Protein AF-A0A534Z1P2-F1 (afdb_monomer_lite)

pLDDT: mean 81.05, std 13.5, range [31.33, 97.12]

Structure (mmCIF, N/CA/C/O backbone):
data_AF-A0A534Z1P2-F1
#
_entry.id   AF-A0A534Z1P2-F1
#
loop_
_atom_site.group_PDB
_atom_site.id
_atom_site.type_symbol
_atom_site.label_atom_id
_atom_site.label_alt_id
_atom_site.label_comp_id
_atom_site.label_asym_id
_atom_site.label_entity_id
_atom_site.label_seq_id
_atom_site.pdbx_PDB_ins_code
_atom_site.Cartn_x
_atom_site.Cartn_y
_atom_site.Cartn_z
_atom_site.occupancy
_atom_site.B_iso_or_equiv
_atom_site.auth_seq_id
_atom_site.auth_comp_id
_atom_site.auth_asym_id
_atom_site.auth_atom_id
_atom_site.pdbx_PDB_model_num
ATOM 1 N N . MET A 1 1 ? 26.633 -5.149 -5.785 1.00 73.12 1 MET A N 1
ATOM 2 C CA . MET A 1 1 ? 25.984 -5.353 -7.106 1.00 73.12 1 MET A CA 1
ATOM 3 C C . MET A 1 1 ? 26.941 -6.135 -7.997 1.00 73.12 1 MET A C 1
ATOM 5 O O . MET A 1 1 ? 28.123 -5.833 -7.879 1.00 73.12 1 MET A O 1
ATOM 9 N N . PRO A 1 2 ? 26.506 -7.119 -8.816 1.00 75.00 2 PRO A N 1
ATOM 10 C CA . PRO A 1 2 ? 27.377 -7.720 -9.825 1.00 75.00 2 PRO A CA 1
ATOM 11 C C . PRO A 1 2 ? 27.857 -6.649 -10.805 1.00 75.00 2 PRO A C 1
ATOM 13 O O . PRO A 1 2 ? 27.114 -5.707 -11.094 1.00 75.00 2 PRO A O 1
ATOM 16 N N . ASP A 1 3 ? 29.087 -6.783 -11.285 1.00 82.94 3 ASP A N 1
ATOM 17 C CA . ASP A 1 3 ? 29.611 -5.921 -12.339 1.00 82.94 3 ASP A CA 1
ATOM 18 C C . ASP A 1 3 ? 28.928 -6.197 -13.692 1.00 82.94 3 ASP A C 1
ATOM 20 O O . ASP A 1 3 ? 28.209 -7.183 -13.885 1.00 82.94 3 ASP A O 1
ATOM 24 N N . SER A 1 4 ? 29.138 -5.291 -14.648 1.00 84.25 4 SER A N 1
ATOM 25 C CA . SER A 1 4 ? 28.520 -5.372 -15.972 1.00 84.25 4 SER A CA 1
ATOM 26 C C . SER A 1 4 ? 28.933 -6.623 -16.754 1.00 84.25 4 SER A C 1
ATOM 28 O O . SER A 1 4 ? 28.161 -7.105 -17.577 1.00 84.25 4 SER A O 1
ATOM 30 N N . GLU A 1 5 ? 30.136 -7.152 -16.528 1.00 84.88 5 GLU A N 1
ATOM 31 C CA . GLU A 1 5 ? 30.615 -8.365 -17.199 1.00 84.88 5 GLU A CA 1
ATOM 32 C C . GLU A 1 5 ? 29.871 -9.604 -16.687 1.00 84.88 5 GLU A C 1
ATOM 34 O O . GLU A 1 5 ? 29.387 -10.427 -17.469 1.00 84.88 5 GLU A O 1
ATOM 39 N N . THR A 1 6 ? 29.660 -9.672 -15.375 1.00 85.38 6 THR A N 1
ATOM 40 C CA . THR A 1 6 ? 28.852 -10.698 -14.720 1.00 85.38 6 THR A CA 1
ATOM 41 C C . THR A 1 6 ? 27.400 -10.642 -15.192 1.00 85.38 6 THR A C 1
ATOM 43 O O . THR A 1 6 ? 26.813 -11.676 -15.481 1.00 85.38 6 THR A O 1
ATOM 46 N N . LEU A 1 7 ? 26.803 -9.453 -15.332 1.00 84.19 7 LEU A N 1
ATOM 47 C CA . LEU A 1 7 ? 25.421 -9.339 -15.823 1.00 84.19 7 LEU A CA 1
ATOM 48 C C . LEU A 1 7 ? 25.277 -9.802 -17.282 1.00 84.19 7 LEU A C 1
ATOM 50 O O . LEU A 1 7 ? 24.318 -10.504 -17.608 1.00 84.19 7 LEU A O 1
ATOM 54 N N . ARG A 1 8 ? 26.255 -9.483 -18.141 1.00 86.00 8 ARG A N 1
ATOM 55 C CA . ARG A 1 8 ? 26.261 -9.906 -19.553 1.00 86.00 8 ARG A CA 1
ATOM 56 C C . ARG A 1 8 ? 26.482 -11.407 -19.730 1.00 86.00 8 ARG A C 1
ATOM 58 O O . ARG A 1 8 ? 26.016 -11.968 -20.718 1.00 86.00 8 ARG A O 1
ATOM 65 N N . SER A 1 9 ? 27.159 -12.065 -18.789 1.00 88.44 9 SER A N 1
ATOM 66 C CA . SER A 1 9 ? 27.409 -13.513 -18.839 1.00 88.44 9 SER A CA 1
ATOM 67 C C . SER A 1 9 ? 26.235 -14.371 -18.344 1.00 88.44 9 SER A C 1
ATOM 69 O O . SER A 1 9 ? 26.322 -15.598 -18.363 1.00 88.44 9 SER A O 1
ATOM 71 N N . LEU A 1 10 ? 25.106 -13.753 -17.970 1.00 87.56 10 LEU A N 1
ATOM 72 C CA . LEU A 1 10 ? 23.892 -14.429 -17.502 1.00 87.56 10 LEU A CA 1
ATOM 73 C C . LEU A 1 10 ? 22.732 -14.304 -18.516 1.00 87.56 10 LEU A C 1
ATOM 75 O O . LEU A 1 10 ? 21.718 -13.685 -18.203 1.00 87.56 10 LEU A O 1
ATOM 79 N N . PRO A 1 11 ? 22.804 -14.907 -19.719 1.00 83.88 11 PRO A N 1
ATOM 80 C CA . PRO A 1 11 ? 21.799 -14.710 -20.774 1.00 83.88 11 PRO A CA 1
ATOM 81 C C . PRO A 1 11 ? 20.391 -15.213 -20.405 1.00 83.88 11 PRO A C 1
ATOM 83 O O . PRO A 1 11 ? 19.406 -14.748 -20.969 1.00 83.88 11 PRO A O 1
ATOM 86 N N . GLY A 1 12 ? 20.285 -16.144 -19.450 1.00 87.81 12 GLY A N 1
ATOM 87 C CA . GLY A 1 12 ? 19.016 -16.667 -18.928 1.00 87.81 12 GLY A CA 1
ATOM 88 C C . GLY A 1 12 ? 18.457 -15.903 -17.723 1.00 87.81 12 GLY A C 1
ATOM 89 O O . GLY A 1 12 ? 17.565 -16.412 -17.044 1.00 87.81 12 GLY A O 1
ATOM 90 N N . LEU A 1 13 ? 19.000 -14.729 -17.386 1.00 89.25 13 LEU A N 1
ATOM 91 C CA . LEU A 1 13 ? 18.546 -13.963 -16.228 1.00 89.25 13 LEU A CA 1
ATOM 92 C C . LEU A 1 13 ? 17.154 -13.370 -16.477 1.00 89.25 13 LEU A C 1
ATOM 94 O O . LEU A 1 13 ? 16.994 -12.374 -17.175 1.00 89.25 13 LEU A O 1
ATOM 98 N N . GLU A 1 14 ? 16.141 -13.950 -15.840 1.00 91.44 14 GLU A N 1
ATOM 99 C CA . GLU A 1 14 ? 14.766 -13.441 -15.914 1.00 91.44 14 GLU A CA 1
ATOM 100 C C . GLU A 1 14 ? 14.405 -12.512 -14.750 1.00 91.44 14 GLU A C 1
ATOM 102 O O . GLU A 1 14 ? 13.462 -11.721 -14.842 1.00 91.44 14 GLU A O 1
ATOM 107 N N . ARG A 1 15 ? 15.091 -12.651 -13.611 1.00 92.44 15 ARG A N 1
ATOM 108 C CA . ARG A 1 15 ? 14.703 -12.004 -12.355 1.00 92.44 15 ARG A CA 1
ATOM 109 C C . ARG A 1 15 ? 15.924 -11.506 -11.600 1.00 92.44 15 ARG A C 1
ATOM 111 O O . ARG A 1 15 ? 16.841 -12.279 -11.338 1.00 92.44 15 ARG A O 1
ATOM 118 N N . LEU A 1 16 ? 15.897 -10.239 -11.201 1.00 89.75 16 LEU A N 1
ATOM 119 C CA . LEU A 1 16 ? 16.962 -9.611 -10.428 1.00 89.75 16 LEU A CA 1
ATOM 120 C C . LEU A 1 16 ? 16.373 -8.780 -9.286 1.00 89.75 16 LEU A C 1
ATOM 122 O O . LEU A 1 16 ? 15.591 -7.863 -9.525 1.00 89.75 16 LEU A O 1
ATOM 126 N N . TRP A 1 17 ? 16.791 -9.056 -8.049 1.00 88.56 17 TRP A N 1
ATOM 127 C CA . TRP A 1 17 ? 16.453 -8.241 -6.880 1.00 88.56 17 TRP A CA 1
ATOM 128 C C . TRP A 1 17 ? 17.714 -7.688 -6.227 1.00 88.56 17 TRP A C 1
ATOM 130 O O . TRP A 1 17 ? 18.459 -8.384 -5.547 1.00 88.56 17 TRP A O 1
ATOM 140 N N . ALA A 1 18 ? 17.905 -6.397 -6.428 1.00 83.00 18 ALA A N 1
ATOM 141 C CA . ALA A 1 18 ? 18.980 -5.568 -5.919 1.00 83.00 18 ALA A CA 1
ATOM 142 C C . ALA A 1 18 ? 18.502 -4.526 -4.893 1.00 83.00 18 ALA A C 1
ATOM 144 O O . ALA A 1 18 ? 19.283 -3.680 -4.474 1.00 83.00 18 ALA A O 1
ATOM 145 N N . GLY A 1 19 ? 17.242 -4.594 -4.449 1.00 69.19 19 GLY A N 1
ATOM 146 C CA . GLY A 1 19 ? 16.613 -3.602 -3.563 1.00 69.19 19 GLY A CA 1
ATOM 147 C C . GLY A 1 19 ? 17.233 -3.433 -2.165 1.00 69.19 19 GLY A C 1
ATOM 148 O O . GLY A 1 19 ? 16.746 -2.611 -1.399 1.00 69.19 19 GLY A O 1
ATOM 149 N N . TRP A 1 20 ? 18.273 -4.203 -1.836 1.00 66.56 20 TRP A N 1
ATOM 150 C CA . TRP A 1 20 ? 19.033 -4.156 -0.579 1.00 66.56 20 TRP A CA 1
ATOM 151 C C . TRP A 1 20 ? 20.546 -4.118 -0.820 1.00 66.56 20 TRP A C 1
ATOM 153 O O . TRP A 1 20 ? 21.323 -4.116 0.130 1.00 66.56 20 TRP A O 1
ATOM 163 N N . ALA A 1 21 ? 20.979 -4.174 -2.084 1.00 64.62 21 ALA A N 1
ATOM 164 C CA . ALA A 1 21 ? 22.371 -4.408 -2.416 1.00 64.62 21 ALA A CA 1
ATOM 165 C C . ALA A 1 21 ? 23.190 -3.131 -2.169 1.00 64.62 21 ALA A C 1
ATOM 167 O O . ALA A 1 21 ? 22.960 -2.131 -2.858 1.00 64.62 21 ALA A O 1
ATOM 168 N N . PRO A 1 22 ? 24.176 -3.149 -1.250 1.00 60.66 22 PRO A N 1
ATOM 169 C CA . PRO A 1 22 ? 25.151 -2.075 -1.180 1.00 60.66 22 PRO A CA 1
ATOM 170 C C . PRO A 1 22 ? 25.954 -2.058 -2.492 1.00 60.66 22 PRO A C 1
ATOM 172 O O . PRO A 1 22 ? 26.374 -3.102 -3.011 1.00 60.66 22 PRO A O 1
ATOM 175 N N . GLY A 1 23 ? 26.110 -0.877 -3.085 1.00 65.75 23 GLY A N 1
ATOM 176 C CA . GLY A 1 23 ? 26.848 -0.699 -4.334 1.00 65.75 23 GLY A CA 1
ATOM 177 C C . GLY A 1 23 ? 26.415 0.538 -5.113 1.00 65.75 23 GLY A C 1
ATOM 178 O O . GLY A 1 23 ? 25.301 1.032 -4.944 1.00 65.75 23 GLY A O 1
ATOM 179 N N . GLY A 1 24 ? 27.320 1.031 -5.960 1.00 71.44 24 GLY A N 1
ATOM 180 C CA . GLY A 1 24 ? 27.046 2.120 -6.894 1.00 71.44 24 GLY A CA 1
ATOM 181 C C . GLY A 1 24 ? 26.051 1.729 -7.997 1.00 71.44 24 GLY A C 1
ATOM 182 O O . GLY A 1 24 ? 25.549 0.597 -8.014 1.00 71.44 24 GLY A O 1
ATOM 183 N N . PRO A 1 25 ? 25.757 2.660 -8.919 1.00 77.88 25 PRO A N 1
ATOM 184 C CA . PRO A 1 25 ? 24.916 2.368 -10.068 1.00 77.88 25 PRO A CA 1
ATOM 185 C C . PRO A 1 25 ? 25.518 1.223 -10.885 1.00 77.88 25 PRO A C 1
ATOM 187 O O . PRO A 1 25 ? 26.737 1.145 -11.043 1.00 77.88 25 PRO A O 1
ATOM 190 N N . PHE A 1 26 ? 24.666 0.333 -11.387 1.00 82.38 26 PHE A N 1
ATOM 191 C CA . PHE A 1 26 ? 25.078 -0.675 -12.359 1.00 82.38 26 PHE A CA 1
ATOM 192 C C . PHE A 1 26 ? 24.619 -0.257 -13.755 1.00 82.38 26 PHE A C 1
ATOM 194 O O . PHE A 1 26 ? 23.694 0.540 -13.918 1.00 82.38 26 PHE A O 1
ATOM 201 N N . ASP A 1 27 ? 25.282 -0.803 -14.766 1.00 84.56 27 ASP A N 1
ATOM 202 C CA . ASP A 1 27 ? 24.921 -0.578 -16.160 1.00 84.56 27 ASP A CA 1
ATOM 203 C C . ASP A 1 27 ? 23.619 -1.324 -16.486 1.00 84.56 27 ASP A C 1
ATOM 205 O O . ASP A 1 27 ? 23.607 -2.548 -16.629 1.00 84.56 27 ASP A O 1
ATOM 209 N N . VAL A 1 28 ? 22.507 -0.594 -16.606 1.00 85.44 28 VAL A N 1
ATOM 210 C CA . VAL A 1 28 ? 21.202 -1.166 -16.973 1.00 85.44 28 VAL A CA 1
ATOM 211 C C . VAL A 1 28 ? 21.261 -1.817 -18.357 1.00 85.44 28 VAL A C 1
ATOM 213 O O . VAL A 1 28 ? 20.561 -2.800 -18.596 1.00 85.44 28 VAL A O 1
ATOM 216 N N . ALA A 1 29 ? 22.127 -1.335 -19.255 1.00 85.50 29 ALA A N 1
ATOM 217 C CA . ALA A 1 29 ? 22.314 -1.932 -20.572 1.00 85.50 29 ALA A CA 1
ATOM 218 C C . ALA A 1 29 ? 23.058 -3.276 -20.526 1.00 85.50 29 ALA A C 1
ATOM 220 O O . ALA A 1 29 ? 23.000 -4.028 -21.497 1.00 85.50 29 ALA A O 1
ATOM 221 N N . ALA A 1 30 ? 23.721 -3.602 -19.412 1.00 86.44 30 ALA A N 1
ATOM 222 C CA . ALA A 1 30 ? 24.347 -4.903 -19.203 1.00 86.44 30 ALA A CA 1
ATOM 223 C C . ALA A 1 30 ? 23.342 -6.003 -18.824 1.00 86.44 30 ALA A C 1
ATOM 225 O O . ALA A 1 30 ? 23.698 -7.180 -18.865 1.00 86.44 30 ALA A O 1
ATOM 226 N N . LEU A 1 31 ? 22.103 -5.648 -18.461 1.00 87.88 31 LEU A N 1
ATOM 227 C CA . LEU A 1 31 ? 21.058 -6.631 -18.192 1.00 87.88 31 LEU A CA 1
ATOM 228 C C . LEU A 1 31 ? 20.511 -7.235 -19.496 1.00 87.88 31 LEU A C 1
ATOM 230 O O . LEU A 1 31 ? 20.228 -6.494 -20.443 1.00 87.88 31 LEU A O 1
ATOM 234 N N . PRO A 1 32 ? 20.273 -8.558 -19.535 1.00 87.12 32 PRO A N 1
ATOM 235 C CA . PRO A 1 32 ? 19.631 -9.205 -20.673 1.00 87.12 32 PRO A CA 1
ATOM 236 C C . PRO A 1 32 ? 18.222 -8.662 -20.936 1.00 87.12 32 PRO A C 1
ATOM 238 O O . PRO A 1 32 ? 17.478 -8.335 -20.013 1.00 87.12 32 PRO A O 1
ATOM 241 N N . GLU A 1 33 ? 17.800 -8.648 -22.200 1.00 85.38 33 GLU A N 1
ATOM 242 C CA . GLU A 1 33 ? 16.442 -8.218 -22.579 1.00 85.38 33 GLU A CA 1
ATOM 243 C C . GLU A 1 33 ? 15.340 -9.141 -22.034 1.00 85.38 33 GLU A C 1
ATOM 245 O O . GLU A 1 33 ? 14.195 -8.718 -21.884 1.00 85.38 33 GLU A O 1
ATOM 250 N N . GLY A 1 34 ? 15.690 -10.386 -21.690 1.00 87.44 34 GLY A N 1
ATOM 251 C CA . GLY A 1 34 ? 14.782 -11.387 -21.127 1.00 87.44 34 GLY A CA 1
ATOM 252 C C . GLY A 1 34 ? 14.343 -11.134 -19.680 1.00 87.44 34 GLY A C 1
ATOM 253 O O . GLY A 1 34 ? 13.580 -11.935 -19.138 1.00 87.44 34 GLY A O 1
ATOM 254 N N . VAL A 1 35 ? 14.792 -10.050 -19.039 1.00 92.38 35 VAL A N 1
ATOM 255 C CA . VAL A 1 35 ? 14.404 -9.717 -17.664 1.00 92.38 35 VAL A CA 1
ATOM 256 C C . VAL A 1 35 ? 12.909 -9.388 -17.589 1.00 92.38 35 VAL A C 1
ATOM 258 O O . VAL A 1 35 ? 12.411 -8.456 -18.216 1.00 92.38 35 VAL A O 1
ATOM 261 N N . ARG A 1 36 ? 12.192 -10.146 -16.756 1.00 94.12 36 ARG A N 1
ATOM 262 C CA . ARG A 1 36 ? 10.748 -10.013 -16.502 1.00 94.12 36 ARG A CA 1
ATOM 263 C C . ARG A 1 36 ? 10.434 -9.479 -15.112 1.00 94.12 36 ARG A C 1
ATOM 265 O O . ARG A 1 36 ? 9.339 -8.957 -14.897 1.00 94.12 36 ARG A O 1
ATOM 272 N N . ALA A 1 37 ? 11.362 -9.615 -14.165 1.00 95.00 37 ALA A N 1
ATOM 273 C CA . ALA A 1 37 ? 11.219 -9.071 -12.822 1.00 95.00 37 ALA A CA 1
ATOM 274 C C . ALA A 1 37 ? 12.473 -8.322 -12.383 1.00 95.00 37 ALA A C 1
ATOM 276 O O . ALA A 1 37 ? 13.571 -8.877 -12.388 1.00 95.00 37 ALA A O 1
ATOM 277 N N . LEU A 1 38 ? 12.291 -7.083 -11.940 1.00 93.19 38 LEU A N 1
ATOM 278 C CA . LEU A 1 38 ? 13.380 -6.235 -11.486 1.00 93.19 38 LEU A CA 1
ATOM 279 C C . LEU A 1 38 ? 13.012 -5.553 -10.169 1.00 93.19 38 LEU A C 1
ATOM 281 O O . LEU A 1 38 ? 11.966 -4.922 -10.055 1.00 93.19 38 LEU A O 1
ATOM 285 N N . GLY A 1 39 ? 13.875 -5.664 -9.168 1.00 92.38 39 GLY A N 1
ATOM 286 C CA . GLY A 1 39 ? 13.785 -4.903 -7.928 1.00 92.38 39 GLY A CA 1
ATOM 287 C C . GLY A 1 39 ? 15.063 -4.116 -7.713 1.00 92.38 39 GLY A C 1
ATOM 288 O O . GLY A 1 39 ? 16.103 -4.730 -7.526 1.00 92.38 39 GLY A O 1
ATOM 289 N N . VAL A 1 40 ? 15.016 -2.790 -7.729 1.00 90.50 40 VAL A N 1
ATOM 290 C CA . VAL A 1 40 ? 16.209 -1.931 -7.651 1.00 90.50 40 VAL A CA 1
ATOM 291 C C . VAL A 1 40 ? 15.968 -0.725 -6.748 1.00 90.50 40 VAL A C 1
ATOM 293 O O . VAL A 1 40 ? 14.839 -0.259 -6.595 1.00 90.50 40 VAL A O 1
ATOM 296 N N . CYS A 1 41 ? 17.035 -0.195 -6.155 1.00 89.00 41 CYS A N 1
ATOM 297 C CA . CYS A 1 41 ? 17.001 1.094 -5.470 1.00 89.00 41 CYS A CA 1
ATOM 298 C C . CYS A 1 41 ? 17.329 2.232 -6.436 1.00 89.00 41 CYS A C 1
ATOM 300 O O . CYS A 1 41 ? 18.071 2.041 -7.402 1.00 89.00 41 CYS A O 1
ATOM 302 N N . ARG A 1 42 ? 16.888 3.457 -6.116 1.00 87.12 42 ARG A N 1
ATOM 303 C CA . ARG A 1 42 ? 17.233 4.668 -6.886 1.00 87.12 42 ARG A CA 1
ATOM 304 C C . ARG A 1 42 ? 18.737 4.810 -7.174 1.00 87.12 42 ARG A C 1
ATOM 306 O O . ARG A 1 42 ? 19.107 5.315 -8.228 1.00 87.12 42 ARG A O 1
ATOM 313 N N . HIS A 1 43 ? 19.583 4.374 -6.233 1.00 86.19 43 HIS A N 1
ATOM 314 C CA . HIS A 1 43 ? 21.044 4.514 -6.267 1.00 86.19 43 HIS A CA 1
ATOM 315 C C . HIS A 1 43 ? 21.718 3.475 -7.166 1.00 86.19 43 HIS A C 1
ATOM 317 O O . HIS A 1 43 ? 22.872 3.652 -7.540 1.00 86.19 43 HIS A O 1
ATOM 323 N N . ASN A 1 44 ? 21.000 2.406 -7.520 1.00 84.56 44 ASN A N 1
ATOM 324 C CA . ASN A 1 44 ? 21.485 1.412 -8.467 1.00 84.56 44 ASN A CA 1
ATOM 325 C C . ASN A 1 44 ? 21.299 1.862 -9.922 1.00 84.56 44 ASN A C 1
ATOM 327 O O . ASN A 1 44 ? 21.836 1.224 -10.820 1.00 84.56 44 ASN A O 1
ATOM 331 N N . LEU A 1 45 ? 20.548 2.942 -10.148 1.00 85.62 45 LEU A N 1
ATOM 332 C CA . LEU A 1 45 ? 20.250 3.478 -11.468 1.00 85.62 45 LEU A CA 1
ATOM 333 C C . LEU A 1 45 ? 20.995 4.795 -11.708 1.00 85.62 45 LEU A C 1
ATOM 335 O O . LEU A 1 45 ? 21.258 5.533 -10.747 1.00 85.62 45 LEU A O 1
ATOM 339 N N . PRO A 1 46 ? 21.276 5.134 -12.978 1.00 83.38 46 PRO A N 1
ATOM 340 C CA . PRO A 1 46 ? 21.868 6.415 -13.333 1.00 83.38 46 PRO A CA 1
ATOM 341 C C . PRO A 1 46 ? 21.085 7.595 -12.755 1.00 83.38 46 PRO A C 1
ATOM 343 O O . PRO A 1 46 ? 19.862 7.544 -12.570 1.00 83.38 46 PRO A O 1
ATOM 346 N N . ALA A 1 47 ? 21.803 8.672 -12.435 1.00 81.31 47 ALA A N 1
ATOM 347 C CA . ALA A 1 47 ? 21.172 9.902 -11.988 1.00 81.31 47 ALA A CA 1
ATOM 348 C C . ALA A 1 47 ? 20.237 10.466 -13.070 1.00 81.31 47 ALA A C 1
ATOM 350 O O . ALA A 1 47 ? 20.525 10.356 -14.258 1.00 81.31 47 ALA A O 1
ATOM 351 N N . ALA A 1 48 ? 19.127 11.083 -12.652 1.00 81.81 48 ALA A N 1
ATOM 352 C CA . ALA A 1 48 ? 18.302 11.861 -13.571 1.00 81.81 48 ALA A CA 1
ATOM 353 C C . ALA A 1 48 ? 19.154 12.971 -14.205 1.00 81.81 48 ALA A C 1
ATOM 355 O O . ALA A 1 48 ? 19.910 13.639 -13.498 1.00 81.81 48 ALA A O 1
ATOM 356 N N . SER A 1 49 ? 19.003 13.177 -15.509 1.00 80.69 49 SER A N 1
ATOM 357 C CA . SER A 1 49 ? 19.611 14.284 -16.248 1.00 80.69 49 SER A CA 1
ATOM 358 C C . SER A 1 49 ? 18.547 15.019 -17.063 1.00 80.69 49 SER A C 1
ATOM 360 O O . SER A 1 49 ? 17.429 14.524 -17.216 1.00 80.69 49 SER A O 1
ATOM 362 N N . GLU A 1 50 ? 18.889 16.183 -17.618 1.00 70.94 50 GLU A N 1
ATOM 363 C CA . GLU A 1 50 ? 18.003 16.899 -18.552 1.00 70.94 50 GLU A CA 1
ATOM 364 C C . GLU A 1 50 ? 17.666 16.059 -19.794 1.00 70.94 50 GLU A C 1
ATOM 366 O O . GLU A 1 50 ? 16.573 16.178 -20.342 1.00 70.94 50 GLU A O 1
ATOM 371 N N . ALA A 1 51 ? 18.579 15.173 -20.207 1.00 73.06 51 ALA A N 1
ATOM 372 C CA . ALA A 1 51 ? 18.408 14.311 -21.372 1.00 73.06 51 ALA A CA 1
ATOM 373 C C . ALA A 1 51 ? 17.552 13.065 -21.088 1.00 73.06 51 ALA A C 1
ATOM 375 O O . ALA A 1 51 ? 16.910 12.544 -21.998 1.00 73.06 51 ALA A O 1
ATOM 376 N N . ALA A 1 52 ? 17.540 12.572 -19.844 1.00 78.31 52 ALA A N 1
ATOM 377 C CA . ALA A 1 52 ? 16.797 11.372 -19.476 1.00 78.31 52 ALA A CA 1
ATOM 378 C C . ALA A 1 52 ? 16.323 11.418 -18.012 1.00 78.31 52 ALA A C 1
ATOM 380 O O . ALA A 1 52 ? 17.152 11.486 -17.093 1.00 78.31 52 ALA A O 1
ATOM 381 N N . PRO A 1 53 ? 15.003 11.317 -17.755 1.00 84.25 53 PRO A N 1
ATOM 382 C CA . PRO A 1 53 ? 14.505 11.165 -16.398 1.00 84.25 53 PRO A CA 1
ATOM 383 C C . PRO A 1 53 ? 14.957 9.821 -15.816 1.00 84.25 53 PRO A C 1
ATOM 385 O O . PRO A 1 53 ? 15.112 8.825 -16.531 1.00 84.25 53 PRO A O 1
ATOM 388 N N . ARG A 1 54 ? 15.127 9.770 -14.489 1.00 83.62 54 ARG A N 1
ATOM 389 C CA . ARG A 1 54 ? 15.415 8.511 -13.787 1.00 83.62 54 ARG A CA 1
ATOM 390 C C . ARG A 1 54 ? 14.348 7.474 -14.155 1.00 83.62 54 ARG A C 1
ATOM 392 O O . ARG A 1 54 ? 13.177 7.820 -14.244 1.00 83.62 54 ARG A O 1
ATOM 399 N N . PHE A 1 55 ? 14.762 6.224 -14.363 1.00 90.31 55 PHE A N 1
ATOM 400 C CA . PHE A 1 55 ? 13.944 5.089 -14.833 1.00 90.31 55 PHE A CA 1
ATOM 401 C C . PHE A 1 55 ? 13.652 5.022 -16.340 1.00 90.31 55 PHE A C 1
ATOM 403 O O . PHE A 1 55 ? 13.117 4.003 -16.769 1.00 90.31 55 PHE A O 1
ATOM 410 N N . ALA A 1 56 ? 14.020 6.020 -17.154 1.00 89.50 56 ALA A N 1
ATOM 411 C CA . ALA A 1 56 ? 13.810 5.950 -18.607 1.00 89.50 56 ALA A CA 1
ATOM 412 C C . ALA A 1 56 ? 14.471 4.715 -19.236 1.00 89.50 56 ALA A C 1
ATOM 414 O O . ALA A 1 56 ? 13.862 4.032 -20.043 1.00 89.50 56 ALA A O 1
ATOM 415 N N . GLU A 1 57 ? 15.678 4.357 -18.800 1.00 88.06 57 GLU A N 1
ATOM 416 C CA . GLU A 1 57 ? 16.385 3.185 -19.328 1.00 88.06 57 GLU A CA 1
ATOM 417 C C . GLU A 1 57 ? 15.666 1.861 -19.056 1.00 88.06 57 GLU A C 1
ATOM 419 O O . GLU A 1 57 ? 15.862 0.902 -19.796 1.00 88.06 57 GLU A O 1
ATOM 424 N N . LEU A 1 58 ? 14.799 1.798 -18.037 1.00 89.81 58 LEU A N 1
ATOM 425 C CA . LEU A 1 58 ? 14.031 0.590 -17.740 1.00 89.81 58 LEU A CA 1
ATOM 426 C C . LEU A 1 58 ? 13.014 0.275 -18.840 1.00 89.81 58 LEU A C 1
ATOM 428 O O . LEU A 1 58 ? 12.627 -0.882 -18.973 1.00 89.81 58 LEU A O 1
ATOM 432 N N . THR A 1 59 ? 12.613 1.254 -19.663 1.00 89.62 59 THR A N 1
ATOM 433 C CA . THR A 1 59 ? 11.644 1.034 -20.749 1.00 89.62 59 THR A CA 1
ATOM 434 C C . THR A 1 59 ? 12.178 0.139 -21.862 1.00 89.62 59 THR A C 1
ATOM 436 O O . THR A 1 59 ? 11.394 -0.322 -22.686 1.00 89.62 59 THR A O 1
ATOM 439 N N . ARG A 1 60 ? 13.487 -0.154 -21.886 1.00 90.44 60 ARG A N 1
ATOM 440 C CA . ARG A 1 60 ? 14.057 -1.154 -22.803 1.00 90.44 60 ARG A CA 1
ATOM 441 C C . ARG A 1 60 ? 13.492 -2.556 -22.562 1.00 90.44 60 ARG A C 1
ATOM 443 O O . ARG A 1 60 ? 13.426 -3.357 -23.487 1.00 90.44 60 ARG A O 1
ATOM 450 N N . PHE A 1 61 ? 13.078 -2.861 -21.330 1.00 91.00 61 PHE A N 1
ATOM 451 C CA . PHE A 1 61 ? 12.545 -4.171 -20.961 1.00 91.00 61 PHE A CA 1
ATOM 452 C C . PHE A 1 61 ? 11.043 -4.224 -21.248 1.00 91.00 61 PHE A C 1
ATOM 454 O O . PHE A 1 61 ? 10.222 -4.242 -20.335 1.00 91.00 61 PHE A O 1
ATOM 461 N N . ALA A 1 62 ? 10.662 -4.258 -22.527 1.00 86.81 62 ALA A N 1
ATOM 462 C CA . ALA A 1 62 ? 9.253 -4.265 -22.937 1.00 86.81 62 ALA A CA 1
ATOM 463 C C . ALA A 1 62 ? 8.442 -5.440 -22.342 1.00 86.81 62 ALA A C 1
ATOM 465 O O . ALA A 1 62 ? 7.228 -5.327 -22.175 1.00 86.81 62 ALA A O 1
ATOM 466 N N . GLY A 1 63 ? 9.112 -6.547 -21.994 1.00 90.00 63 GLY A N 1
ATOM 467 C CA . GLY A 1 63 ? 8.536 -7.724 -21.331 1.00 90.00 63 GLY A CA 1
ATOM 468 C C . GLY A 1 63 ? 8.574 -7.697 -19.798 1.00 90.00 63 GLY A C 1
ATOM 469 O O . GLY A 1 63 ? 8.376 -8.738 -19.169 1.00 90.00 63 GLY A O 1
ATOM 470 N N . LEU A 1 64 ? 8.861 -6.551 -19.173 1.00 94.50 64 LEU A N 1
ATOM 471 C CA . LEU A 1 64 ? 8.926 -6.453 -17.718 1.00 94.50 64 LEU A CA 1
ATOM 472 C C . LEU A 1 64 ? 7.523 -6.555 -17.108 1.00 94.50 64 LEU A C 1
ATOM 474 O O . LEU A 1 64 ? 6.677 -5.685 -17.300 1.00 94.50 64 LEU A O 1
ATOM 478 N N . HIS A 1 65 ? 7.288 -7.611 -16.333 1.00 95.75 65 HIS A N 1
ATOM 479 C CA . HIS A 1 65 ? 6.013 -7.865 -15.659 1.00 95.75 65 HIS A CA 1
ATOM 480 C C . HIS A 1 65 ? 6.020 -7.394 -14.205 1.00 95.75 65 HIS A C 1
ATOM 482 O O . HIS A 1 65 ? 4.973 -7.038 -13.667 1.00 95.75 65 HIS A O 1
ATOM 488 N N . HIS A 1 66 ? 7.181 -7.408 -13.550 1.00 96.31 66 HIS A N 1
ATOM 489 C CA . HIS A 1 66 ? 7.307 -7.070 -12.136 1.00 96.31 66 HIS A CA 1
ATOM 490 C C . HIS A 1 66 ? 8.394 -6.027 -11.929 1.00 96.31 66 HIS A C 1
ATOM 492 O O . HIS A 1 66 ? 9.547 -6.247 -12.299 1.00 96.31 66 HIS A O 1
ATOM 498 N N . LEU A 1 67 ? 8.038 -4.923 -11.283 1.00 95.31 67 LEU A N 1
ATOM 499 C CA . LEU A 1 67 ? 8.980 -3.867 -10.953 1.00 95.31 67 LEU A CA 1
ATOM 500 C C . LEU A 1 67 ? 8.819 -3.425 -9.499 1.00 95.31 67 LEU A C 1
ATOM 502 O O . LEU A 1 67 ? 7.724 -3.070 -9.064 1.00 95.31 67 LEU A O 1
ATOM 506 N N . ALA A 1 68 ? 9.922 -3.434 -8.757 1.00 94.12 68 ALA A N 1
ATOM 507 C CA . ALA A 1 68 ? 10.027 -2.828 -7.440 1.00 94.12 68 ALA A CA 1
ATOM 508 C C . ALA A 1 68 ? 11.095 -1.729 -7.464 1.00 94.12 68 ALA A C 1
ATOM 510 O O . ALA A 1 68 ? 12.264 -1.997 -7.733 1.00 94.12 68 ALA A O 1
ATOM 511 N N . LEU A 1 69 ? 10.685 -0.498 -7.178 1.00 92.31 69 LEU A N 1
ATOM 512 C CA . LEU A 1 69 ? 11.562 0.652 -7.021 1.00 92.31 69 LEU A CA 1
ATOM 513 C C . LEU A 1 69 ? 11.568 1.068 -5.553 1.00 92.31 69 LEU A C 1
ATOM 515 O O . LEU A 1 69 ? 10.511 1.318 -4.973 1.00 92.31 69 LEU A O 1
ATOM 519 N N . ASN A 1 70 ? 12.761 1.129 -4.971 1.00 89.69 70 ASN A N 1
ATOM 520 C CA . ASN A 1 70 ? 12.960 1.517 -3.580 1.00 89.69 70 ASN A CA 1
ATOM 521 C C . ASN A 1 70 ? 13.772 2.810 -3.479 1.00 89.69 70 ASN A C 1
ATOM 523 O O . ASN A 1 70 ? 14.655 3.083 -4.301 1.00 89.69 70 ASN A O 1
ATOM 527 N N . HIS A 1 71 ? 13.541 3.544 -2.397 1.00 87.38 71 HIS A N 1
ATOM 528 C CA . HIS A 1 71 ? 14.164 4.820 -2.096 1.00 87.38 71 HIS A CA 1
ATOM 529 C C . HIS A 1 71 ? 13.912 5.869 -3.183 1.00 87.38 71 HIS A C 1
ATOM 531 O O . HIS A 1 71 ? 14.826 6.575 -3.525 1.00 87.38 71 HIS A O 1
ATOM 537 N N . CYS A 1 72 ? 12.730 6.015 -3.770 1.00 86.00 72 CYS A N 1
ATOM 538 C CA . CYS A 1 72 ? 12.457 7.041 -4.796 1.00 86.00 72 CYS A CA 1
ATOM 539 C C . CYS A 1 72 ? 12.152 8.437 -4.204 1.00 86.00 72 CYS A C 1
ATOM 541 O O . CYS A 1 72 ? 11.977 9.428 -4.919 1.00 86.00 72 CYS A O 1
ATOM 543 N N . TRP A 1 73 ? 12.056 8.534 -2.880 1.00 82.69 73 TRP A N 1
ATOM 544 C CA . TRP A 1 73 ? 11.835 9.787 -2.163 1.00 82.69 73 TRP A CA 1
ATOM 545 C C . TRP A 1 73 ? 13.119 10.649 -2.124 1.00 82.69 73 TRP A C 1
ATOM 547 O O . TRP A 1 73 ? 14.211 10.080 -2.047 1.00 82.69 73 TRP A O 1
ATOM 557 N N . PRO A 1 74 ? 13.058 12.003 -2.149 1.00 78.12 74 PRO A N 1
ATOM 558 C CA . PRO A 1 74 ? 11.878 12.885 -2.123 1.00 78.12 74 PRO A CA 1
ATOM 559 C C . PRO A 1 74 ? 11.328 13.349 -3.475 1.00 78.12 74 PRO A C 1
ATOM 561 O O . PRO A 1 74 ? 10.335 14.078 -3.481 1.00 78.12 74 PRO A O 1
ATOM 564 N N . GLY A 1 75 ? 11.962 13.010 -4.600 1.00 83.88 75 GLY A N 1
ATOM 565 C CA . GLY A 1 75 ? 11.719 13.730 -5.857 1.00 83.88 75 GLY A CA 1
ATOM 566 C C . GLY A 1 75 ? 11.618 12.891 -7.123 1.00 83.88 75 GLY A C 1
ATOM 567 O O . GLY A 1 75 ? 11.329 13.459 -8.173 1.00 83.88 75 GLY A O 1
ATOM 568 N N . ASP A 1 76 ? 11.843 11.578 -7.068 1.00 89.75 76 ASP A N 1
ATOM 569 C CA . ASP A 1 76 ? 11.800 10.773 -8.286 1.00 89.75 76 ASP A CA 1
ATOM 570 C C . ASP A 1 76 ? 10.341 10.587 -8.778 1.00 89.75 76 ASP A C 1
ATOM 572 O O . ASP A 1 76 ? 9.364 10.679 -8.023 1.00 89.75 76 ASP A O 1
ATOM 576 N N . SER A 1 77 ? 10.179 10.366 -10.083 1.00 90.94 77 SER A N 1
ATOM 577 C CA . SER A 1 77 ? 8.877 10.247 -10.751 1.00 90.94 77 SER A CA 1
ATOM 578 C C . SER A 1 77 ? 8.774 8.915 -11.476 1.00 90.94 77 SER A C 1
ATOM 580 O O . SER A 1 77 ? 9.679 8.564 -12.224 1.00 90.94 77 SER A O 1
ATOM 582 N N . VAL A 1 78 ? 7.654 8.203 -11.328 1.00 93.31 78 VAL A N 1
ATOM 583 C CA . VAL A 1 78 ? 7.386 6.960 -12.082 1.00 93.31 78 VAL A CA 1
ATOM 584 C C . VAL A 1 78 ? 6.875 7.211 -13.501 1.00 93.31 78 VAL A C 1
ATOM 586 O O . VAL A 1 78 ? 6.571 6.261 -14.216 1.00 93.31 78 VAL A O 1
ATOM 589 N N . ALA A 1 79 ? 6.793 8.470 -13.944 1.00 93.44 79 ALA A N 1
ATOM 590 C CA . ALA A 1 79 ? 6.283 8.802 -15.272 1.00 93.44 79 ALA A CA 1
ATOM 591 C C . ALA A 1 79 ? 6.965 8.043 -16.433 1.00 93.44 79 ALA A C 1
ATOM 593 O O . ALA A 1 79 ? 6.248 7.616 -17.342 1.00 93.44 79 ALA A O 1
ATOM 594 N N . PRO A 1 80 ? 8.293 7.801 -16.410 1.00 92.94 80 PRO A N 1
ATOM 595 C CA . PRO A 1 80 ? 8.967 7.068 -17.484 1.00 92.94 80 PRO A CA 1
ATOM 596 C C . PRO A 1 80 ? 8.512 5.612 -17.624 1.00 92.94 80 PRO A C 1
ATOM 598 O O . PRO A 1 80 ? 8.592 5.053 -18.713 1.00 92.94 80 PRO A O 1
ATOM 601 N N . LEU A 1 81 ? 7.951 5.007 -16.570 1.00 93.94 81 LEU A N 1
ATOM 602 C CA . LEU A 1 81 ? 7.444 3.632 -16.626 1.00 93.94 81 LEU A CA 1
ATOM 603 C C . LEU A 1 81 ? 6.209 3.483 -17.531 1.00 93.94 81 LEU A C 1
ATOM 605 O O . LEU A 1 81 ? 5.808 2.362 -17.821 1.00 93.94 81 LEU A O 1
ATOM 609 N N . ALA A 1 82 ? 5.631 4.581 -18.032 1.00 92.12 82 ALA A N 1
ATOM 610 C CA . ALA A 1 82 ? 4.580 4.544 -19.049 1.00 92.12 82 ALA A CA 1
ATOM 611 C C . ALA A 1 82 ? 5.003 3.804 -20.336 1.00 92.12 82 ALA A C 1
ATOM 613 O O . ALA A 1 82 ? 4.141 3.331 -21.072 1.00 92.12 82 ALA A O 1
ATOM 614 N N . GLY A 1 83 ? 6.311 3.671 -20.594 1.00 92.06 83 GLY A N 1
ATOM 615 C CA . GLY A 1 83 ? 6.858 2.857 -21.684 1.00 92.06 83 GLY A CA 1
ATOM 616 C C . GLY A 1 83 ? 6.833 1.341 -21.440 1.00 92.06 83 GLY A C 1
ATOM 617 O O . GLY A 1 83 ? 7.315 0.594 -22.284 1.00 92.06 83 GLY A O 1
ATOM 618 N N . LEU A 1 84 ? 6.292 0.874 -20.310 1.00 94.06 84 LEU A N 1
ATOM 619 C CA . LEU A 1 84 ? 6.226 -0.539 -19.928 1.00 94.06 84 LEU A CA 1
ATOM 620 C C . LEU A 1 84 ? 4.767 -1.034 -19.886 1.00 94.06 84 LEU A C 1
ATOM 622 O O . LEU A 1 84 ? 4.189 -1.202 -18.806 1.00 94.06 84 LEU A O 1
ATOM 626 N N . PRO A 1 85 ? 4.130 -1.274 -21.047 1.00 92.31 85 PRO A N 1
ATOM 627 C CA . PRO A 1 85 ? 2.711 -1.633 -21.114 1.00 92.31 85 PRO A CA 1
ATOM 628 C C . PRO A 1 85 ? 2.405 -3.031 -20.551 1.00 92.31 85 PRO A C 1
ATOM 630 O O . PRO A 1 85 ? 1.259 -3.298 -20.192 1.00 92.31 85 PRO A O 1
ATOM 633 N N . ALA A 1 86 ? 3.413 -3.908 -20.463 1.00 94.56 86 ALA A N 1
ATOM 634 C CA . ALA A 1 86 ? 3.298 -5.277 -19.958 1.00 94.56 86 ALA A CA 1
ATOM 635 C C . ALA A 1 86 ? 3.456 -5.400 -18.429 1.00 94.56 86 ALA A C 1
ATOM 637 O O . ALA A 1 86 ? 3.431 -6.514 -17.905 1.00 94.56 86 ALA A O 1
ATOM 638 N N . LEU A 1 87 ? 3.614 -4.286 -17.700 1.00 96.12 87 LEU A N 1
ATOM 639 C CA . LEU A 1 87 ? 3.726 -4.324 -16.243 1.00 96.12 87 LEU A CA 1
ATOM 640 C C . LEU A 1 87 ? 2.450 -4.879 -15.609 1.00 96.12 87 LEU A C 1
ATOM 642 O O . LEU A 1 87 ? 1.365 -4.330 -15.780 1.00 96.12 87 LEU A O 1
ATOM 646 N N . VAL A 1 88 ? 2.624 -5.934 -14.815 1.00 96.94 88 VAL A N 1
ATOM 647 C CA . VAL A 1 88 ? 1.563 -6.607 -14.057 1.00 96.94 88 VAL A CA 1
ATOM 648 C C . VAL A 1 88 ? 1.624 -6.220 -12.583 1.00 96.94 88 VAL A C 1
ATOM 650 O O . VAL A 1 88 ? 0.588 -5.995 -11.961 1.00 96.94 88 VAL A O 1
ATOM 653 N N . ARG A 1 89 ? 2.830 -6.123 -12.005 1.00 97.12 89 ARG A N 1
ATOM 654 C CA . ARG A 1 89 ? 3.019 -5.708 -10.609 1.00 97.12 89 ARG A CA 1
ATOM 655 C C . ARG A 1 89 ? 4.005 -4.559 -10.494 1.00 97.12 89 ARG A C 1
ATOM 657 O O . ARG A 1 89 ? 5.128 -4.663 -10.989 1.00 97.12 89 ARG A O 1
ATOM 664 N N . LEU A 1 90 ? 3.607 -3.513 -9.780 1.00 96.31 90 LEU A N 1
ATOM 665 C CA . LEU A 1 90 ? 4.438 -2.345 -9.519 1.00 96.31 90 LEU A CA 1
ATOM 666 C C . LEU A 1 90 ? 4.450 -2.013 -8.028 1.00 96.31 90 LEU A C 1
ATOM 668 O O . LEU A 1 90 ? 3.416 -1.729 -7.432 1.00 96.31 90 LEU A O 1
ATOM 672 N N . ARG A 1 91 ? 5.643 -1.963 -7.442 1.00 94.88 91 ARG A N 1
ATOM 673 C CA . ARG A 1 91 ? 5.884 -1.370 -6.127 1.00 94.88 91 ARG A CA 1
ATOM 674 C C . ARG A 1 91 ? 6.818 -0.181 -6.293 1.00 94.88 91 ARG A C 1
ATOM 676 O O . ARG A 1 91 ? 7.912 -0.355 -6.815 1.00 94.88 91 ARG A O 1
ATOM 683 N N . ALA A 1 92 ? 6.417 0.999 -5.837 1.00 93.00 92 ALA A N 1
ATOM 684 C CA . ALA A 1 92 ? 7.292 2.167 -5.847 1.00 93.00 92 ALA A CA 1
ATOM 685 C C . ALA A 1 92 ? 6.983 3.113 -4.686 1.00 93.00 92 ALA A C 1
ATOM 687 O O . ALA A 1 92 ? 5.819 3.358 -4.367 1.00 93.00 92 ALA A O 1
ATOM 688 N N . ASP A 1 93 ? 8.030 3.684 -4.096 1.00 90.00 93 ASP A N 1
ATOM 689 C CA . ASP A 1 93 ? 7.968 4.749 -3.090 1.00 90.00 93 ASP A CA 1
ATOM 690 C C . ASP A 1 93 ? 8.190 6.151 -3.682 1.00 90.00 93 ASP A C 1
ATOM 692 O O . ASP A 1 93 ? 8.784 7.041 -3.070 1.00 90.00 93 ASP A O 1
ATOM 696 N N . ALA A 1 94 ? 7.727 6.334 -4.920 1.00 89.75 94 ALA A N 1
ATOM 697 C CA . ALA A 1 94 ? 7.879 7.569 -5.671 1.00 89.75 94 ALA A CA 1
ATOM 698 C C . ALA A 1 94 ? 6.715 8.544 -5.412 1.00 89.75 94 ALA A C 1
ATOM 700 O O . ALA A 1 94 ? 5.544 8.165 -5.534 1.00 89.75 94 ALA A O 1
ATOM 701 N N . PRO A 1 95 ? 7.000 9.830 -5.153 1.00 88.12 95 PRO A N 1
ATOM 702 C CA . PRO A 1 95 ? 5.963 10.815 -4.875 1.00 88.12 95 PRO A CA 1
ATOM 703 C C . PRO A 1 95 ? 5.143 11.229 -6.101 1.00 88.12 95 PRO A C 1
ATOM 705 O O . PRO A 1 95 ? 4.023 11.693 -5.926 1.00 88.12 95 PRO A O 1
ATOM 708 N N . SER A 1 96 ? 5.649 11.110 -7.333 1.00 89.94 96 SER A N 1
ATOM 709 C CA . SER A 1 96 ? 4.996 11.692 -8.520 1.00 89.94 96 SER A CA 1
ATOM 710 C C . SER A 1 96 ? 5.032 10.780 -9.753 1.00 89.94 96 SER A C 1
ATOM 712 O O . SER A 1 96 ? 5.709 9.757 -9.757 1.00 89.94 96 SER A O 1
ATOM 714 N N . GLY A 1 97 ? 4.280 11.137 -10.803 1.00 89.19 97 GLY A N 1
ATOM 715 C CA . GLY A 1 97 ? 4.292 10.439 -12.100 1.00 89.19 97 GLY A CA 1
ATOM 716 C C . GLY A 1 97 ? 3.238 9.343 -12.291 1.00 89.19 97 GLY A C 1
ATOM 717 O O . GLY A 1 97 ? 3.112 8.807 -13.388 1.00 89.19 97 GLY A O 1
ATOM 718 N N . TRP A 1 98 ? 2.435 9.040 -11.268 1.00 90.56 98 TRP A N 1
ATOM 719 C CA . TRP A 1 98 ? 1.439 7.958 -11.290 1.00 90.56 98 TRP A CA 1
ATOM 720 C C . TRP A 1 98 ? 0.370 8.099 -12.390 1.00 90.56 98 TRP A C 1
ATOM 722 O O . TRP A 1 98 ? -0.062 7.105 -12.964 1.00 90.56 98 TRP A O 1
ATOM 732 N N . SER A 1 99 ? -0.009 9.322 -12.776 1.00 89.75 99 SER A N 1
ATOM 733 C CA . SER A 1 99 ? -0.980 9.569 -13.859 1.00 89.75 99 SER A CA 1
ATOM 734 C C . SER A 1 99 ? -0.477 9.181 -15.260 1.00 89.75 99 SER A C 1
ATOM 736 O O . SER A 1 99 ? -1.274 8.985 -16.184 1.00 89.75 99 SER A O 1
ATOM 738 N N . ALA A 1 100 ? 0.841 9.063 -15.450 1.00 91.75 100 ALA A N 1
ATOM 739 C CA . ALA A 1 100 ? 1.425 8.589 -16.703 1.00 91.75 100 ALA A CA 1
ATOM 740 C C . ALA A 1 100 ? 1.182 7.088 -16.915 1.00 91.75 100 ALA A C 1
ATOM 742 O O . ALA A 1 100 ? 1.017 6.641 -18.048 1.00 91.75 100 ALA A O 1
ATOM 743 N N . LEU A 1 101 ? 1.048 6.331 -15.822 1.00 92.69 101 LEU A N 1
ATOM 744 C CA . LEU A 1 101 ? 0.830 4.884 -15.832 1.00 92.69 101 LEU A CA 1
ATOM 745 C C . LEU A 1 101 ? -0.557 4.472 -16.335 1.00 92.69 101 LEU A C 1
ATOM 747 O O . LEU A 1 101 ? -0.857 3.283 -16.409 1.00 92.69 101 LEU A O 1
ATOM 751 N N . ARG A 1 102 ? -1.390 5.426 -16.770 1.00 91.62 102 ARG A N 1
ATOM 752 C CA . ARG A 1 102 ? -2.567 5.132 -17.599 1.00 91.62 102 ARG A CA 1
ATOM 753 C C . ARG A 1 102 ? -2.208 4.319 -18.854 1.00 91.62 102 ARG A C 1
ATOM 755 O O . ARG A 1 102 ? -3.067 3.630 -19.394 1.00 91.62 102 ARG A O 1
ATOM 762 N N . ALA A 1 103 ? -0.953 4.401 -19.305 1.00 92.88 103 ALA A N 1
ATOM 763 C CA . ALA A 1 103 ? -0.405 3.628 -20.416 1.00 92.88 103 ALA A CA 1
ATOM 764 C C . ALA A 1 103 ? -0.083 2.156 -20.069 1.00 92.88 103 ALA A C 1
ATOM 766 O O . ALA A 1 103 ? 0.263 1.390 -20.963 1.00 92.88 103 ALA A O 1
ATOM 767 N N . CYS A 1 104 ? -0.237 1.742 -18.806 1.00 94.44 104 CYS A N 1
ATOM 768 C CA . CYS A 1 104 ? 0.014 0.383 -18.319 1.00 94.44 104 CYS A CA 1
ATOM 769 C C . CYS A 1 104 ? -1.315 -0.312 -17.943 1.00 94.44 104 CYS A C 1
ATOM 771 O O . CYS A 1 104 ? -1.631 -0.439 -16.759 1.00 94.44 104 CYS A O 1
ATOM 773 N N . PRO A 1 105 ? -2.138 -0.749 -18.917 1.00 93.44 105 PRO A N 1
ATOM 774 C CA . PRO A 1 105 ? -3.448 -1.353 -18.647 1.00 93.44 105 PRO A CA 1
ATOM 775 C C . PRO A 1 105 ? -3.365 -2.775 -18.064 1.00 93.44 105 PRO A C 1
ATOM 777 O O . PRO A 1 105 ? -4.371 -3.301 -17.593 1.00 93.44 105 PRO A O 1
ATOM 780 N N . ALA A 1 106 ? -2.189 -3.410 -18.115 1.00 95.00 106 ALA A N 1
ATOM 781 C CA . ALA A 1 106 ? -1.962 -4.767 -17.620 1.00 95.00 106 ALA A CA 1
ATOM 782 C C . ALA A 1 106 ? -1.737 -4.853 -16.099 1.00 95.00 106 ALA A C 1
ATOM 784 O O . ALA A 1 106 ? -1.594 -5.959 -15.584 1.00 95.00 106 ALA A O 1
ATOM 785 N N . LEU A 1 107 ? -1.713 -3.722 -15.384 1.00 96.31 107 LEU A N 1
ATOM 786 C CA . LEU A 1 107 ? -1.456 -3.695 -13.946 1.00 96.31 107 LEU A CA 1
ATOM 787 C C . LEU A 1 107 ? -2.563 -4.413 -13.161 1.00 96.31 107 LEU A C 1
ATOM 789 O O . LEU A 1 107 ? -3.743 -4.079 -13.266 1.00 96.31 107 LEU A O 1
ATOM 793 N N . GLU A 1 108 ? -2.147 -5.371 -12.335 1.00 96.88 108 GLU A N 1
ATOM 794 C CA . GLU A 1 108 ? -3.003 -6.184 -11.464 1.00 96.88 108 GLU A CA 1
ATOM 795 C C . GLU A 1 108 ? -2.712 -5.946 -9.974 1.00 96.88 108 GLU A C 1
ATOM 797 O O . GLU A 1 108 ? -3.625 -6.029 -9.150 1.00 96.88 108 GLU A O 1
ATOM 802 N N . ASP A 1 109 ? -1.461 -5.630 -9.624 1.00 96.69 109 ASP A N 1
ATOM 803 C CA . ASP A 1 109 ? -1.013 -5.402 -8.245 1.00 96.69 109 ASP A CA 1
ATOM 804 C C . ASP A 1 109 ? -0.151 -4.137 -8.158 1.00 96.69 109 ASP A C 1
ATOM 806 O O . ASP A 1 109 ? 0.930 -4.059 -8.752 1.00 96.69 109 ASP A O 1
ATOM 810 N N . VAL A 1 110 ? -0.629 -3.130 -7.430 1.00 95.56 110 VAL A N 1
ATOM 811 C CA . VAL A 1 110 ? 0.070 -1.852 -7.268 1.00 95.56 110 VAL A CA 1
ATOM 812 C C . VAL A 1 110 ? 0.261 -1.533 -5.791 1.00 95.56 110 VAL A C 1
ATOM 814 O O . VAL A 1 110 ? -0.694 -1.450 -5.024 1.00 95.56 110 VAL A O 1
ATOM 817 N N . SER A 1 111 ? 1.507 -1.273 -5.402 1.00 93.44 111 SER A N 1
ATOM 818 C CA . SER A 1 111 ? 1.894 -0.761 -4.088 1.00 93.44 111 SER A CA 1
ATOM 819 C C . SER A 1 111 ? 2.551 0.607 -4.250 1.00 93.44 111 SER A C 1
ATOM 821 O O . SER A 1 111 ? 3.743 0.694 -4.554 1.00 93.44 111 SER A O 1
ATOM 823 N N . ALA A 1 112 ? 1.794 1.670 -3.997 1.00 91.19 112 ALA A N 1
ATOM 824 C CA . ALA A 1 112 ? 2.271 3.047 -4.038 1.00 91.19 112 ALA A CA 1
ATOM 825 C C . ALA A 1 112 ? 2.564 3.562 -2.622 1.00 91.19 112 ALA A C 1
ATOM 827 O O . ALA A 1 112 ? 1.670 3.623 -1.775 1.00 91.19 112 ALA A O 1
ATOM 828 N N . ILE A 1 113 ? 3.815 3.947 -2.362 1.00 87.75 113 ILE A N 1
ATOM 829 C CA . ILE A 1 113 ? 4.268 4.463 -1.063 1.00 87.75 113 ILE A CA 1
ATOM 830 C C . ILE A 1 113 ? 4.618 5.949 -1.200 1.00 87.75 113 ILE A C 1
ATOM 832 O O . ILE A 1 113 ? 5.372 6.352 -2.077 1.00 87.75 113 ILE A O 1
ATOM 836 N N . GLY A 1 114 ? 4.029 6.780 -0.347 1.00 83.56 114 GLY A N 1
ATOM 837 C CA . GLY A 1 114 ? 4.115 8.235 -0.394 1.00 83.56 114 GLY A CA 1
ATOM 838 C C . GLY A 1 114 ? 3.602 8.906 -1.679 1.00 83.56 114 GLY A C 1
ATOM 839 O O . GLY A 1 114 ? 4.157 9.954 -2.024 1.00 83.56 114 GLY A O 1
ATOM 840 N N . PRO A 1 115 ? 2.595 8.381 -2.412 1.00 85.50 115 PRO A N 1
ATOM 841 C CA . PRO A 1 115 ? 2.191 8.999 -3.666 1.00 85.50 115 PRO A CA 1
ATOM 842 C C . PRO A 1 115 ? 1.488 10.342 -3.421 1.00 85.50 115 PRO A C 1
ATOM 844 O O . PRO A 1 115 ? 0.575 10.454 -2.601 1.00 85.50 115 PRO A O 1
ATOM 847 N N . ARG A 1 116 ? 1.873 11.370 -4.180 1.00 82.31 116 ARG A N 1
ATOM 848 C CA . ARG A 1 116 ? 1.174 12.659 -4.246 1.00 82.31 116 ARG A CA 1
ATOM 849 C C . ARG A 1 116 ? 0.241 12.630 -5.447 1.00 82.31 116 ARG A C 1
ATOM 851 O O . ARG A 1 116 ? 0.651 12.879 -6.580 1.00 82.31 116 ARG A O 1
ATOM 858 N N . MET A 1 117 ? -1.018 12.291 -5.197 1.00 78.25 117 MET A N 1
ATOM 859 C CA . MET A 1 117 ? -2.051 12.202 -6.227 1.00 78.25 117 MET A CA 1
ATOM 860 C C . MET A 1 117 ? -3.251 13.051 -5.823 1.00 78.25 117 MET A C 1
ATOM 862 O O . MET A 1 117 ? -3.789 12.891 -4.731 1.00 78.25 117 MET A O 1
ATOM 866 N N . ALA A 1 118 ? -3.682 13.944 -6.716 1.00 72.12 118 ALA A N 1
ATOM 867 C CA . ALA A 1 118 ? -4.862 14.774 -6.480 1.00 72.12 118 ALA A CA 1
ATOM 868 C C . ALA A 1 118 ? -6.171 13.962 -6.542 1.00 72.12 118 ALA A C 1
ATOM 870 O O . ALA A 1 118 ? -7.129 14.297 -5.855 1.00 72.12 118 ALA A O 1
ATOM 871 N N . ASN A 1 119 ? -6.220 12.915 -7.374 1.00 74.38 119 ASN A N 1
ATOM 872 C CA . ASN A 1 119 ? -7.303 11.930 -7.453 1.00 74.38 119 ASN A CA 1
ATOM 873 C C . ASN A 1 119 ? -6.845 10.691 -8.247 1.00 74.38 119 ASN A C 1
ATOM 875 O O . ASN A 1 119 ? -5.768 10.695 -8.851 1.00 74.38 119 ASN A O 1
ATOM 879 N N . LEU A 1 120 ? -7.681 9.650 -8.270 1.00 81.69 120 LEU A N 1
ATOM 880 C CA . LEU A 1 120 ? -7.382 8.369 -8.920 1.00 81.69 120 LEU A CA 1
ATOM 881 C C . LEU A 1 120 ? -7.958 8.256 -10.346 1.00 81.69 120 LEU A C 1
ATOM 883 O O . LEU A 1 120 ? -7.626 7.324 -11.076 1.00 81.69 120 LEU A O 1
ATOM 887 N N . ARG A 1 121 ? -8.746 9.244 -10.802 1.00 81.94 121 ARG A N 1
ATOM 888 C CA . ARG A 1 121 ? -9.439 9.231 -12.112 1.00 81.94 121 ARG A CA 1
ATOM 889 C C . ARG A 1 121 ? -8.494 9.118 -13.308 1.00 81.94 121 ARG A C 1
ATOM 891 O O . ARG A 1 121 ? -8.873 8.608 -14.364 1.00 81.94 121 ARG A O 1
ATOM 898 N N . ALA A 1 122 ? -7.259 9.595 -13.159 1.00 82.50 122 ALA A N 1
ATOM 899 C CA . ALA A 1 122 ? -6.234 9.496 -14.196 1.00 82.50 122 ALA A CA 1
ATOM 900 C C . ALA A 1 122 ? -5.834 8.040 -14.514 1.00 82.50 122 ALA A C 1
ATOM 902 O O . ALA A 1 122 ? -5.303 7.790 -15.591 1.00 82.50 122 ALA A O 1
ATOM 903 N N . MET A 1 123 ? -6.117 7.091 -13.616 1.00 86.75 123 MET A N 1
ATOM 904 C CA . MET A 1 123 ? -5.723 5.680 -13.713 1.00 86.75 123 MET A CA 1
ATOM 905 C C . MET A 1 123 ? -6.884 4.760 -14.117 1.00 86.75 123 MET A C 1
ATOM 907 O O . MET A 1 123 ? -6.807 3.547 -13.960 1.00 86.75 123 MET A O 1
ATOM 911 N N . ARG A 1 124 ? -7.949 5.317 -14.711 1.00 86.38 124 ARG A N 1
ATOM 912 C CA . ARG A 1 124 ? -9.143 4.574 -15.164 1.00 86.38 124 ARG A CA 1
ATOM 913 C C . ARG A 1 124 ? -8.881 3.392 -16.108 1.00 86.38 124 ARG A C 1
ATOM 915 O O . ARG A 1 124 ? -9.776 2.597 -16.356 1.00 86.38 124 ARG A O 1
ATOM 922 N N . THR A 1 125 ? -7.691 3.304 -16.698 1.00 90.38 125 THR A N 1
ATOM 923 C CA . THR A 1 125 ? -7.303 2.213 -17.601 1.00 90.38 125 THR A CA 1
ATOM 924 C C . THR A 1 125 ? -6.873 0.948 -16.859 1.00 90.38 125 THR A C 1
ATOM 926 O O . THR A 1 125 ? -6.786 -0.105 -17.489 1.00 90.38 125 THR A O 1
ATOM 929 N N . TRP A 1 126 ? -6.652 1.008 -15.540 1.00 93.12 126 TRP A N 1
ATOM 930 C CA . TRP A 1 126 ? -6.281 -0.132 -14.692 1.00 93.12 126 TRP A CA 1
ATOM 931 C C . TRP A 1 126 ? -7.478 -1.043 -14.386 1.00 93.12 126 TRP A C 1
ATOM 933 O O . TRP A 1 126 ? -7.794 -1.364 -13.244 1.00 93.12 126 TRP A O 1
ATOM 943 N N . THR A 1 127 ? -8.163 -1.469 -15.440 1.00 90.69 127 THR A N 1
ATOM 944 C CA . THR A 1 127 ? -9.371 -2.302 -15.377 1.00 90.69 127 THR A CA 1
ATOM 945 C C . THR A 1 127 ? -9.098 -3.720 -14.872 1.00 90.69 127 THR A C 1
ATOM 947 O O . THR A 1 127 ? -10.031 -4.414 -14.481 1.00 90.69 127 THR A O 1
ATOM 950 N N . ARG A 1 128 ? -7.828 -4.147 -14.856 1.00 94.69 128 ARG A N 1
ATOM 951 C CA . ARG A 1 128 ? -7.373 -5.452 -14.350 1.00 94.69 128 ARG A CA 1
ATOM 952 C C . ARG A 1 128 ? -6.842 -5.406 -12.918 1.00 94.69 128 ARG A C 1
ATOM 954 O O . ARG A 1 128 ? -6.455 -6.446 -12.392 1.00 94.69 128 ARG A O 1
ATOM 961 N N . LEU A 1 129 ? -6.823 -4.233 -12.285 1.00 96.06 129 LEU A N 1
ATOM 962 C CA . LEU A 1 129 ? -6.267 -4.062 -10.949 1.00 96.06 129 LEU A CA 1
ATOM 963 C C . LEU A 1 129 ? -7.074 -4.864 -9.929 1.00 96.06 129 LEU A C 1
ATOM 965 O O . LEU A 1 129 ? -8.244 -4.574 -9.714 1.00 96.06 129 LEU A O 1
ATOM 969 N N . ARG A 1 130 ? -6.434 -5.838 -9.279 1.00 96.31 130 ARG A N 1
ATOM 970 C CA . ARG A 1 130 ? -7.035 -6.674 -8.229 1.00 96.31 130 ARG A CA 1
ATOM 971 C C . ARG A 1 130 ? -6.568 -6.284 -6.843 1.00 96.31 130 ARG A C 1
ATOM 973 O O . ARG A 1 130 ? -7.263 -6.538 -5.862 1.00 96.31 130 ARG A O 1
ATOM 980 N N . THR A 1 131 ? -5.362 -5.738 -6.728 1.00 95.19 131 THR A N 1
ATOM 981 C CA . THR A 1 131 ? -4.755 -5.390 -5.443 1.00 95.19 131 THR A CA 1
ATOM 982 C C . THR A 1 131 ? -4.140 -4.004 -5.504 1.00 95.19 131 THR A C 1
ATOM 984 O O . THR A 1 131 ? -3.321 -3.713 -6.371 1.00 95.19 131 THR A O 1
ATOM 987 N N . LEU A 1 132 ? -4.546 -3.151 -4.567 1.00 93.62 132 LEU A N 1
ATOM 988 C CA . LEU A 1 132 ? -4.033 -1.796 -4.432 1.00 93.62 132 LEU A CA 1
ATOM 989 C C . LEU A 1 132 ? -3.610 -1.555 -2.987 1.00 93.62 132 LEU A C 1
ATOM 991 O O . LEU A 1 132 ? -4.412 -1.687 -2.066 1.00 93.62 132 LEU A O 1
ATOM 995 N N . THR A 1 133 ? -2.352 -1.180 -2.793 1.00 90.56 133 THR A N 1
ATOM 996 C CA . THR A 1 133 ? -1.829 -0.687 -1.520 1.00 90.56 133 THR A CA 1
ATOM 997 C C . THR A 1 133 ? -1.418 0.767 -1.684 1.00 90.56 133 THR A C 1
ATOM 999 O O . THR A 1 133 ? -0.565 1.082 -2.514 1.00 90.56 133 THR A O 1
ATOM 1002 N N . LEU A 1 134 ? -2.011 1.646 -0.883 1.00 88.31 134 LEU A N 1
ATOM 1003 C CA . LEU A 1 134 ? -1.663 3.060 -0.792 1.00 88.31 134 LEU A CA 1
ATOM 1004 C C . LEU A 1 134 ? -1.120 3.338 0.607 1.00 88.31 134 LEU A C 1
ATOM 1006 O O . LEU A 1 134 ? -1.824 3.116 1.592 1.00 88.31 134 LEU A O 1
ATOM 1010 N N . THR A 1 135 ? 0.109 3.840 0.691 1.00 83.81 135 THR A N 1
ATOM 1011 C CA . THR A 1 135 ? 0.762 4.164 1.966 1.00 83.81 135 THR A CA 1
ATOM 1012 C C . THR A 1 135 ? 1.157 5.641 2.019 1.00 83.81 135 THR A C 1
ATOM 1014 O O . THR A 1 135 ? 1.852 6.099 1.121 1.00 83.81 135 THR A O 1
ATOM 1017 N N . GLY A 1 136 ? 0.806 6.370 3.083 1.00 75.75 136 GLY A N 1
ATOM 1018 C CA . GLY A 1 136 ? 1.288 7.729 3.391 1.00 75.75 136 GLY A CA 1
ATOM 1019 C C . GLY A 1 136 ? 0.321 8.882 3.062 1.00 75.75 136 GLY A C 1
ATOM 1020 O O . GLY A 1 136 ? -0.485 8.803 2.145 1.00 75.75 136 GLY A O 1
ATOM 1021 N N . GLY A 1 137 ? 0.434 10.009 3.774 1.00 62.03 137 GLY A N 1
ATOM 1022 C CA . GLY A 1 137 ? -0.572 11.094 3.818 1.00 62.03 137 GLY A CA 1
ATOM 1023 C C . GLY A 1 137 ? -0.757 11.984 2.572 1.00 62.03 137 GLY A C 1
ATOM 1024 O O . GLY A 1 137 ? -1.267 13.098 2.683 1.00 62.03 137 GLY A O 1
ATOM 1025 N N . GLY A 1 138 ? -0.311 11.550 1.390 1.00 59.62 138 GLY A N 1
ATOM 1026 C CA . GLY A 1 138 ? -0.387 12.324 0.142 1.00 59.62 138 GLY A CA 1
ATOM 1027 C C . GLY A 1 138 ? -1.685 12.157 -0.659 1.00 59.62 138 GLY A C 1
ATOM 1028 O O . GLY A 1 138 ? -1.942 12.957 -1.559 1.00 59.62 138 GLY A O 1
ATOM 1029 N N . VAL A 1 139 ? -2.502 11.145 -0.351 1.00 62.50 139 VAL A N 1
ATOM 1030 C CA . VAL A 1 139 ? -3.768 10.861 -1.050 1.00 62.50 139 VAL A CA 1
ATOM 1031 C C . VAL A 1 139 ? -4.905 11.566 -0.314 1.00 62.50 139 VAL A C 1
ATOM 1033 O O . VAL A 1 139 ? -5.209 11.213 0.822 1.00 62.50 139 VAL A O 1
ATOM 1036 N N . ARG A 1 140 ? -5.502 12.593 -0.933 1.00 62.41 140 ARG A N 1
ATOM 1037 C CA . ARG A 1 140 ? -6.441 13.506 -0.251 1.00 62.41 140 ARG A CA 1
ATOM 1038 C C . ARG A 1 140 ? -7.919 13.344 -0.641 1.00 62.41 140 ARG A C 1
ATOM 1040 O O . ARG A 1 140 ? -8.762 13.902 0.050 1.00 62.41 140 ARG A O 1
ATOM 1047 N N . PRO A 1 141 ? -8.259 12.617 -1.716 1.00 66.06 141 PRO A N 1
ATOM 1048 C CA . PRO A 1 141 ? -9.509 11.834 -1.731 1.00 66.06 141 PRO A CA 1
ATOM 1049 C C . PRO A 1 141 ? -9.422 10.505 -2.520 1.00 66.06 141 PRO A C 1
ATOM 1051 O O . PRO A 1 141 ? -8.700 10.406 -3.513 1.00 66.06 141 PRO A O 1
ATOM 1054 N N . LEU A 1 142 ? -10.249 9.511 -2.158 1.00 74.12 142 LEU A N 1
ATOM 1055 C CA . LEU A 1 142 ? -10.452 8.260 -2.925 1.00 74.12 142 LEU A CA 1
ATOM 1056 C C . LEU A 1 142 ? -11.325 8.444 -4.187 1.00 74.12 142 LEU A C 1
ATOM 1058 O O . LEU A 1 142 ? -11.757 7.475 -4.807 1.00 74.12 142 LEU A O 1
ATOM 1062 N N . ALA A 1 143 ? -11.586 9.686 -4.596 1.00 77.56 143 ALA A N 1
ATOM 1063 C CA . ALA A 1 143 ? -12.351 9.982 -5.801 1.00 77.56 143 ALA A CA 1
ATOM 1064 C C . ALA A 1 143 ? -11.684 9.369 -7.047 1.00 77.56 143 ALA A C 1
ATOM 1066 O O . ALA A 1 143 ? -10.492 9.589 -7.302 1.00 77.56 143 ALA A O 1
ATOM 1067 N N . GLY A 1 144 ? -12.457 8.644 -7.856 1.00 77.94 144 GLY A N 1
ATOM 1068 C CA . GLY A 1 144 ? -11.957 7.898 -9.008 1.00 77.94 144 GLY A CA 1
ATOM 1069 C C . GLY A 1 144 ? -11.690 6.420 -8.731 1.00 77.94 144 GLY A C 1
ATOM 1070 O O . GLY A 1 144 ? -11.308 5.720 -9.667 1.00 77.94 144 GLY A O 1
ATOM 1071 N N . MET A 1 145 ? -11.867 5.936 -7.492 1.00 85.69 145 MET A N 1
ATOM 1072 C CA . MET A 1 145 ? -11.762 4.505 -7.188 1.00 85.69 145 MET A CA 1
ATOM 1073 C C . MET A 1 145 ? -12.799 3.669 -7.927 1.00 85.69 145 MET A C 1
ATOM 1075 O O . MET A 1 145 ? -12.479 2.546 -8.302 1.00 85.69 145 MET A O 1
ATOM 1079 N N . GLU A 1 146 ? -13.978 4.228 -8.208 1.00 82.12 146 GLU A N 1
ATOM 1080 C CA . GLU A 1 146 ? -15.072 3.588 -8.944 1.00 82.12 146 GLU A CA 1
ATOM 1081 C C . GLU A 1 146 ? -14.647 3.036 -10.319 1.00 82.12 146 GLU A C 1
ATOM 1083 O O . GLU A 1 146 ? -15.287 2.139 -10.862 1.00 82.12 146 GLU A O 1
ATOM 1088 N N . ALA A 1 147 ? -13.533 3.525 -10.875 1.00 84.44 147 ALA A N 1
ATOM 1089 C CA . ALA A 1 147 ? -12.976 3.029 -12.128 1.00 84.44 147 ALA A CA 1
ATOM 1090 C C . ALA A 1 147 ? -12.288 1.650 -12.007 1.00 84.44 147 ALA A C 1
ATOM 1092 O O . ALA A 1 147 ? -12.080 0.982 -13.021 1.00 84.44 147 ALA A O 1
ATOM 1093 N N . PHE A 1 148 ? -11.931 1.199 -10.799 1.00 91.19 148 PHE A N 1
ATOM 1094 C CA . PHE A 1 148 ? -11.237 -0.073 -10.566 1.00 91.19 148 PHE A CA 1
ATOM 1095 C C . PHE A 1 148 ? -12.228 -1.222 -10.335 1.00 91.19 148 PHE A C 1
ATOM 1097 O O . PHE A 1 148 ? -12.266 -1.835 -9.270 1.00 91.19 148 PHE A O 1
ATOM 1104 N N . ALA A 1 149 ? -13.035 -1.534 -11.351 1.00 89.62 149 ALA A N 1
ATOM 1105 C CA . ALA A 1 149 ? -14.128 -2.508 -11.246 1.00 89.62 149 ALA A CA 1
ATOM 1106 C C . ALA A 1 149 ? -13.689 -3.936 -10.849 1.00 89.62 149 ALA A C 1
ATOM 1108 O O . ALA A 1 149 ? -14.494 -4.685 -10.301 1.00 89.62 149 ALA A O 1
ATOM 1109 N N . ALA A 1 150 ? -12.431 -4.312 -11.106 1.00 94.31 150 ALA A N 1
ATOM 1110 C CA . ALA A 1 150 ? -11.863 -5.616 -10.748 1.00 94.31 150 ALA A CA 1
ATOM 1111 C C . ALA A 1 150 ? -11.136 -5.635 -9.388 1.00 94.31 150 ALA A C 1
ATOM 1113 O O . ALA A 1 150 ? -10.517 -6.644 -9.048 1.00 94.31 150 ALA A O 1
ATOM 1114 N N . LEU A 1 151 ? -11.169 -4.538 -8.621 1.00 95.12 151 LEU A N 1
ATOM 1115 C CA . LEU A 1 151 ? -10.412 -4.426 -7.378 1.00 95.12 151 LEU A CA 1
ATOM 1116 C C . LEU A 1 151 ? -11.001 -5.330 -6.297 1.00 95.12 151 LEU A C 1
ATOM 1118 O O . LEU A 1 151 ? -12.120 -5.115 -5.850 1.00 95.12 151 LEU A O 1
ATOM 1122 N N . GLU A 1 152 ? -10.216 -6.303 -5.835 1.00 94.56 152 GLU A N 1
ATOM 1123 C CA . GLU A 1 152 ? -10.628 -7.277 -4.818 1.00 94.56 152 GLU A CA 1
ATOM 1124 C C . GLU A 1 152 ? -10.085 -6.928 -3.431 1.00 94.56 152 GLU A C 1
ATOM 1126 O O . GLU A 1 152 ? -10.743 -7.162 -2.413 1.00 94.56 152 GLU A O 1
ATOM 1131 N N . ARG A 1 153 ? -8.858 -6.396 -3.381 1.00 92.75 153 ARG A N 1
ATOM 1132 C CA . ARG A 1 153 ? -8.119 -6.130 -2.145 1.00 92.75 153 ARG A CA 1
ATOM 1133 C C . ARG A 1 153 ? -7.585 -4.707 -2.134 1.00 92.75 153 ARG A C 1
ATOM 1135 O O . ARG A 1 153 ? -6.765 -4.340 -2.975 1.00 92.75 153 ARG A O 1
ATOM 1142 N N . LEU A 1 154 ? -7.993 -3.942 -1.131 1.00 92.00 154 LEU A N 1
ATOM 1143 C CA . LEU A 1 154 ? -7.505 -2.593 -0.890 1.00 92.00 154 LEU A CA 1
ATOM 1144 C C . LEU A 1 154 ? -6.803 -2.522 0.461 1.00 92.00 154 LEU A C 1
ATOM 1146 O O . LEU A 1 154 ? -7.349 -2.939 1.481 1.00 92.00 154 LEU A O 1
ATOM 1150 N N . ARG A 1 155 ? -5.604 -1.947 0.479 1.00 87.44 155 ARG A N 1
ATOM 1151 C CA . ARG A 1 155 ? -4.890 -1.618 1.707 1.00 87.44 155 ARG A CA 1
ATOM 1152 C C . ARG A 1 155 ? -4.582 -0.125 1.737 1.00 87.44 155 ARG A C 1
ATOM 1154 O O . ARG A 1 155 ? -3.908 0.391 0.851 1.00 87.44 155 ARG A O 1
ATOM 1161 N N . LEU A 1 156 ? -5.068 0.553 2.766 1.00 85.69 156 LEU A N 1
ATOM 1162 C CA . LEU A 1 156 ? -4.874 1.976 3.017 1.00 85.69 156 LEU A CA 1
ATOM 1163 C C . LEU A 1 156 ? -4.031 2.105 4.285 1.00 85.69 156 LEU A C 1
ATOM 1165 O O . LEU A 1 156 ? -4.466 1.672 5.344 1.00 85.69 156 LEU A O 1
ATOM 1169 N N . VAL A 1 157 ? -2.815 2.637 4.195 1.00 77.19 157 VAL A N 1
ATOM 1170 C CA . VAL A 1 157 ? -1.879 2.698 5.329 1.00 77.19 157 VAL A CA 1
ATOM 1171 C C . VAL A 1 157 ? -1.453 4.135 5.587 1.00 77.19 157 VAL A C 1
ATOM 1173 O O . VAL A 1 157 ? -0.934 4.777 4.677 1.00 77.19 157 VAL A O 1
ATOM 1176 N N . MET A 1 158 ? -1.606 4.634 6.819 1.00 64.00 158 MET A N 1
ATOM 1177 C CA . MET A 1 158 ? -1.197 5.999 7.194 1.00 64.00 158 MET A CA 1
ATOM 1178 C C . MET A 1 158 ? -1.762 7.059 6.231 1.00 64.00 158 MET A C 1
ATOM 1180 O O . MET A 1 158 ? -1.044 7.945 5.758 1.00 64.00 158 MET A O 1
ATOM 1184 N N . LEU A 1 159 ? -3.038 6.918 5.869 1.00 65.56 159 LEU A N 1
ATOM 1185 C CA . LEU A 1 159 ? -3.741 7.898 5.048 1.00 65.56 159 LEU A CA 1
ATOM 1186 C C . LEU A 1 159 ? -4.557 8.832 5.941 1.00 65.56 159 LEU A C 1
ATOM 1188 O O . LEU A 1 159 ? -5.197 8.382 6.883 1.00 65.56 159 LEU A O 1
ATOM 1192 N N . THR A 1 160 ? -4.613 10.117 5.593 1.00 64.69 160 THR A N 1
ATOM 1193 C CA . THR A 1 160 ? -5.541 11.091 6.201 1.00 64.69 160 THR A CA 1
ATOM 1194 C C . THR A 1 160 ? -6.915 11.064 5.513 1.00 64.69 160 THR A C 1
ATOM 1196 O O . THR A 1 160 ? -7.548 12.104 5.345 1.00 64.69 160 THR A O 1
ATOM 1199 N N . VAL A 1 161 ? -7.330 9.905 4.992 1.00 67.81 161 VAL A N 1
ATOM 1200 C CA . VAL A 1 161 ? -8.570 9.762 4.214 1.00 67.81 161 VAL A CA 1
ATOM 1201 C C . VAL A 1 161 ? -9.735 9.610 5.179 1.00 67.81 161 VAL A C 1
ATOM 1203 O O . VAL A 1 161 ? -9.862 8.572 5.803 1.00 67.81 161 VAL A O 1
ATOM 1206 N N . THR A 1 162 ? -10.606 10.608 5.271 1.00 66.56 162 THR A N 1
ATOM 1207 C CA . THR A 1 162 ? -11.760 10.583 6.186 1.00 66.56 162 THR A CA 1
ATOM 1208 C C . THR A 1 162 ? -13.036 10.021 5.557 1.00 66.56 162 THR A C 1
ATOM 1210 O O . THR A 1 162 ? -13.996 9.754 6.271 1.00 66.56 162 THR A O 1
ATOM 1213 N N . ASP A 1 163 ? -13.055 9.815 4.237 1.00 74.69 163 ASP A N 1
ATOM 1214 C CA . ASP A 1 163 ? -14.224 9.340 3.495 1.00 74.69 163 ASP A CA 1
ATOM 1215 C C . ASP A 1 163 ? -13.913 8.053 2.713 1.00 74.69 163 ASP A C 1
ATOM 1217 O O . ASP A 1 163 ? -13.044 8.026 1.835 1.00 74.69 163 ASP A O 1
ATOM 1221 N N . LEU A 1 164 ? -14.644 6.986 3.046 1.00 80.69 164 LEU A N 1
ATOM 1222 C CA . LEU A 1 164 ? -14.581 5.671 2.404 1.00 80.69 164 LEU A CA 1
ATOM 1223 C C . LEU A 1 164 ? -15.843 5.349 1.586 1.00 80.69 164 LEU A C 1
ATOM 1225 O O . LEU A 1 164 ? -15.947 4.239 1.063 1.00 80.69 164 LEU A O 1
ATOM 1229 N N . ALA A 1 165 ? -16.783 6.288 1.430 1.00 81.44 165 ALA A N 1
ATOM 1230 C CA . ALA A 1 165 ? -18.010 6.078 0.660 1.00 81.44 165 ALA A CA 1
ATOM 1231 C C . ALA A 1 165 ? -17.770 5.546 -0.770 1.00 81.44 165 ALA A C 1
ATOM 1233 O O . ALA A 1 165 ? -18.493 4.633 -1.172 1.00 81.44 165 ALA A O 1
ATOM 1234 N N . PRO A 1 166 ? -16.729 5.980 -1.521 1.00 84.81 166 PRO A N 1
ATOM 1235 C CA . PRO A 1 166 ? -16.454 5.439 -2.857 1.00 84.81 166 PRO A CA 1
ATOM 1236 C C . PRO A 1 166 ? -16.173 3.927 -2.894 1.00 84.81 166 PRO A C 1
ATOM 1238 O O . PRO A 1 166 ? -16.258 3.318 -3.957 1.00 84.81 166 PRO A O 1
ATOM 1241 N N . LEU A 1 167 ? -15.825 3.309 -1.758 1.00 86.69 167 LEU A N 1
ATOM 1242 C CA . LEU A 1 167 ? -15.566 1.869 -1.675 1.00 86.69 167 LEU A CA 1
ATOM 1243 C C . LEU A 1 167 ? -16.842 1.029 -1.716 1.00 86.69 167 LEU A C 1
ATOM 1245 O O . LEU A 1 167 ? -16.782 -0.133 -2.117 1.00 86.69 167 L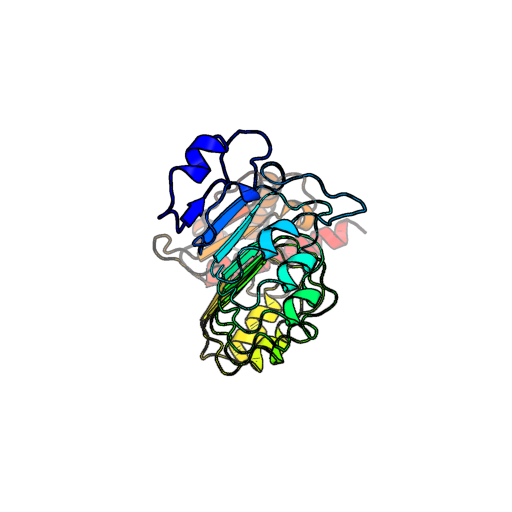EU A O 1
ATOM 1249 N N . ALA A 1 168 ? -17.983 1.598 -1.315 1.00 84.50 168 ALA A N 1
ATOM 1250 C CA . ALA A 1 168 ? -19.256 0.883 -1.291 1.00 84.50 168 ALA A CA 1
ATOM 1251 C C . ALA A 1 168 ? -19.696 0.451 -2.701 1.00 84.50 168 ALA A C 1
ATOM 1253 O O . ALA A 1 168 ? -20.235 -0.644 -2.872 1.00 84.50 168 ALA A O 1
ATOM 1254 N N . GLU A 1 169 ? -19.359 1.263 -3.705 1.00 86.69 169 GLU A N 1
ATOM 1255 C CA . GLU A 1 169 ? -19.726 1.083 -5.114 1.00 86.69 169 GLU A CA 1
ATOM 1256 C C . GLU A 1 169 ? -18.829 0.089 -5.873 1.00 86.69 169 GLU A C 1
ATOM 1258 O O . GLU A 1 169 ? -19.048 -0.170 -7.055 1.00 86.69 169 GLU A O 1
ATOM 1263 N N . LEU A 1 170 ? -17.799 -0.479 -5.233 1.00 91.06 170 LEU A N 1
ATOM 1264 C CA . LEU A 1 170 ? -16.866 -1.391 -5.898 1.00 91.06 170 LEU A CA 1
ATOM 1265 C C . LEU A 1 170 ? -17.413 -2.827 -5.942 1.00 91.06 170 LEU A C 1
ATOM 1267 O O . LEU A 1 170 ? -17.460 -3.492 -4.902 1.00 91.06 170 LEU A O 1
ATOM 1271 N N . PRO A 1 171 ? -17.770 -3.363 -7.124 1.00 90.88 171 PRO A N 1
ATOM 1272 C CA . PRO A 1 171 ? -18.525 -4.613 -7.215 1.00 90.88 171 PRO A CA 1
ATOM 1273 C C . PRO A 1 171 ? -17.694 -5.853 -6.863 1.00 90.88 171 PRO A C 1
ATOM 1275 O O . PRO A 1 171 ? -18.231 -6.825 -6.343 1.00 90.88 171 PRO A O 1
ATOM 1278 N N . ALA A 1 172 ? -16.385 -5.832 -7.133 1.00 94.06 172 ALA A N 1
ATOM 1279 C CA . ALA A 1 172 ? -15.489 -6.965 -6.892 1.00 94.06 172 ALA A CA 1
ATOM 1280 C C . ALA A 1 172 ? -14.751 -6.900 -5.545 1.00 94.06 172 ALA A C 1
ATOM 1282 O O . ALA A 1 172 ? -14.001 -7.825 -5.225 1.00 94.06 172 ALA A O 1
ATOM 1283 N N . LEU A 1 173 ? -14.942 -5.831 -4.763 1.00 94.00 173 LEU A N 1
ATOM 1284 C CA . LEU A 1 173 ? -14.200 -5.617 -3.524 1.00 94.00 173 LEU A CA 1
ATOM 1285 C C . LEU A 1 173 ? -14.575 -6.681 -2.497 1.00 94.00 173 LEU A C 1
ATOM 1287 O O . LEU A 1 173 ? -15.752 -6.926 -2.262 1.00 94.00 173 LEU A O 1
ATOM 1291 N N . ARG A 1 174 ? -13.565 -7.314 -1.896 1.00 91.31 174 ARG A N 1
ATOM 1292 C CA . ARG A 1 174 ? -13.737 -8.387 -0.903 1.00 91.31 174 ARG A CA 1
ATOM 1293 C C . ARG A 1 174 ? -13.041 -8.095 0.407 1.00 91.31 174 ARG A C 1
ATOM 1295 O O . ARG A 1 174 ? -13.493 -8.567 1.442 1.00 91.31 174 ARG A O 1
ATOM 1302 N N . ARG A 1 175 ? -11.920 -7.373 0.366 1.00 88.50 175 ARG A N 1
ATOM 1303 C CA . ARG A 1 175 ? -11.133 -7.069 1.559 1.00 88.50 175 ARG A CA 1
ATOM 1304 C C . ARG A 1 175 ? -10.612 -5.643 1.543 1.00 88.50 175 ARG A C 1
ATOM 1306 O O . ARG A 1 175 ? -9.961 -5.227 0.584 1.00 88.50 175 ARG A O 1
ATOM 1313 N N . VAL A 1 176 ? -10.822 -4.948 2.652 1.00 88.19 176 VAL A N 1
ATOM 1314 C CA . VAL A 1 176 ? -10.262 -3.629 2.935 1.00 88.19 176 VAL A CA 1
ATOM 1315 C C . VAL A 1 176 ? -9.471 -3.715 4.229 1.00 88.19 176 VAL A C 1
ATOM 1317 O O . VAL A 1 176 ? -9.997 -4.133 5.253 1.00 88.19 176 VAL A O 1
ATOM 1320 N N . VAL A 1 177 ? -8.206 -3.310 4.188 1.00 83.25 177 VAL A N 1
ATOM 1321 C CA . VAL A 1 177 ? -7.389 -3.140 5.390 1.00 83.25 177 VAL A CA 1
ATOM 1322 C C . VAL A 1 177 ? -7.007 -1.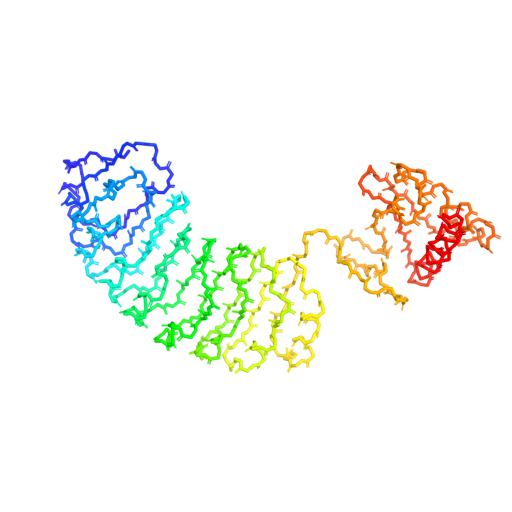676 5.506 1.00 83.25 177 VAL A C 1
ATOM 1324 O O . VAL A 1 177 ? -6.311 -1.157 4.635 1.00 83.25 177 VAL A O 1
ATOM 1327 N N . ALA A 1 178 ? -7.447 -1.013 6.566 1.00 82.00 178 ALA A N 1
ATOM 1328 C CA . ALA A 1 178 ? -7.162 0.394 6.803 1.00 82.00 178 ALA A CA 1
ATOM 1329 C C . ALA A 1 178 ? -6.293 0.589 8.051 1.00 82.00 178 ALA A C 1
ATOM 1331 O O . ALA A 1 178 ? -6.525 -0.055 9.069 1.00 82.00 178 ALA A O 1
ATOM 1332 N N . PHE A 1 179 ? -5.316 1.493 7.979 1.00 75.44 179 PHE A N 1
ATOM 1333 C CA . PHE A 1 179 ? -4.512 1.922 9.121 1.00 75.44 179 PHE A CA 1
ATOM 1334 C C . PHE A 1 179 ? -4.585 3.440 9.289 1.00 75.44 179 PHE A C 1
ATOM 1336 O O . PHE A 1 179 ? -4.352 4.165 8.315 1.00 75.44 179 PHE A O 1
ATOM 1343 N N . GLY A 1 180 ? -4.857 3.904 10.512 1.00 68.81 180 GLY A N 1
ATOM 1344 C CA . GLY A 1 180 ? -4.963 5.327 10.869 1.00 68.81 180 GLY A CA 1
ATOM 1345 C C . GLY A 1 180 ? -6.365 5.773 11.309 1.00 68.81 180 GLY A C 1
ATOM 1346 O O . GLY A 1 180 ? -7.213 4.948 11.638 1.00 68.81 180 GLY A O 1
ATOM 1347 N N . GLU A 1 181 ? -6.606 7.084 11.292 1.00 66.38 181 GLU A N 1
ATOM 1348 C CA . GLU A 1 181 ? -7.784 7.765 11.864 1.00 66.38 181 GLU A CA 1
ATOM 1349 C C . GLU A 1 181 ? -9.045 7.687 10.982 1.00 66.38 181 GLU A C 1
ATOM 1351 O O . GLU A 1 181 ? -9.523 8.691 10.456 1.00 66.38 181 GLU A O 1
ATOM 1356 N N . VAL A 1 182 ? -9.570 6.479 10.753 1.00 67.38 182 VAL A N 1
ATOM 1357 C CA . VAL A 1 182 ? -10.705 6.246 9.831 1.00 67.38 182 VAL A CA 1
ATOM 1358 C C . VAL A 1 182 ? -11.854 5.440 10.443 1.00 67.38 182 VAL A C 1
ATOM 1360 O O . VAL A 1 182 ? -12.640 4.829 9.718 1.00 67.38 182 VAL A O 1
ATOM 1363 N N . SER A 1 183 ? -11.951 5.421 11.776 1.00 66.12 183 SER A N 1
ATOM 1364 C CA . SER A 1 183 ? -12.890 4.572 12.527 1.00 66.12 183 SER A CA 1
ATOM 1365 C C . SER A 1 183 ? -14.350 4.735 12.069 1.00 66.12 183 SER A C 1
ATOM 1367 O O . SER A 1 183 ? -15.000 3.751 11.700 1.00 66.12 183 SER A O 1
ATOM 1369 N N . ASP A 1 184 ? -14.848 5.972 11.974 1.00 69.50 184 ASP A N 1
ATOM 1370 C CA . ASP A 1 184 ? -16.245 6.241 11.596 1.00 69.50 184 ASP A CA 1
ATOM 1371 C C . ASP A 1 184 ? -16.556 5.826 10.156 1.00 69.50 184 ASP A C 1
ATOM 1373 O O . ASP A 1 184 ? -17.596 5.222 9.868 1.00 69.50 184 ASP A O 1
ATOM 1377 N N . ALA A 1 185 ? -15.621 6.094 9.243 1.00 74.62 185 ALA A N 1
ATOM 1378 C CA . ALA A 1 185 ? -15.750 5.725 7.840 1.00 74.62 185 ALA A CA 1
ATOM 1379 C C . ALA A 1 185 ? -15.725 4.199 7.655 1.00 74.62 185 ALA A C 1
ATOM 1381 O O . ALA A 1 185 ? -16.458 3.659 6.824 1.00 74.62 185 ALA A O 1
ATOM 1382 N N . VAL A 1 186 ? -14.936 3.484 8.464 1.00 76.75 186 VAL A N 1
ATOM 1383 C CA . VAL A 1 186 ? -14.922 2.015 8.506 1.00 76.75 186 VAL A CA 1
ATOM 1384 C C . VAL A 1 186 ? -16.257 1.473 9.010 1.00 76.75 186 VAL A C 1
ATOM 1386 O O . VAL A 1 186 ? -16.794 0.533 8.419 1.00 76.75 186 VAL A O 1
ATOM 1389 N N . ALA A 1 187 ? -16.827 2.067 10.061 1.00 74.12 187 ALA A N 1
ATOM 1390 C CA . ALA A 1 187 ? -18.140 1.672 10.564 1.00 74.12 187 ALA A CA 1
ATOM 1391 C C . ALA A 1 187 ? -19.239 1.892 9.511 1.00 74.12 187 ALA A C 1
ATOM 1393 O O . ALA A 1 187 ? -20.076 1.013 9.302 1.00 74.12 187 ALA A O 1
ATOM 1394 N N . ALA A 1 188 ? -19.217 3.026 8.804 1.00 79.19 188 ALA A N 1
ATOM 1395 C CA . ALA A 1 188 ? -20.133 3.298 7.698 1.00 79.19 188 ALA A CA 1
ATOM 1396 C C . ALA A 1 188 ? -19.985 2.282 6.554 1.00 79.19 188 ALA A C 1
ATOM 1398 O O . ALA A 1 188 ? -20.988 1.735 6.094 1.00 79.19 188 ALA A O 1
ATOM 1399 N N . LEU A 1 189 ? -18.750 1.962 6.154 1.00 82.44 189 LEU A N 1
ATOM 1400 C CA . LEU A 1 189 ? -18.483 0.984 5.100 1.00 82.44 189 LEU A CA 1
ATOM 1401 C C . LEU A 1 189 ? -18.974 -0.420 5.475 1.00 82.44 189 LEU A C 1
ATOM 1403 O O . LEU A 1 189 ? -19.607 -1.073 4.654 1.00 82.44 189 LEU A O 1
ATOM 1407 N N . ARG A 1 190 ? -18.754 -0.863 6.720 1.00 82.81 190 ARG A N 1
ATOM 1408 C CA . ARG A 1 190 ? -19.260 -2.157 7.214 1.00 82.81 190 ARG A CA 1
ATOM 1409 C C . ARG A 1 190 ? -20.787 -2.244 7.181 1.00 82.81 190 ARG A C 1
ATOM 1411 O O . ARG A 1 190 ? -21.322 -3.313 6.909 1.00 82.81 190 ARG A O 1
ATOM 1418 N N . ARG A 1 191 ? -21.496 -1.135 7.441 1.00 81.56 191 ARG A N 1
ATOM 1419 C CA . ARG A 1 191 ? -22.967 -1.084 7.318 1.00 81.56 191 ARG A CA 1
ATOM 1420 C C . ARG A 1 191 ? -23.422 -1.136 5.861 1.00 81.56 191 ARG A C 1
ATOM 1422 O O . ARG A 1 191 ? -24.409 -1.799 5.567 1.00 81.56 191 ARG A O 1
ATOM 1429 N N . ALA A 1 192 ? -22.722 -0.437 4.969 1.00 86.50 192 ALA A N 1
ATOM 1430 C CA . ALA A 1 192 ? -23.060 -0.387 3.547 1.00 86.50 192 ALA A CA 1
ATOM 1431 C C . ALA A 1 192 ? -22.741 -1.702 2.813 1.00 86.50 192 ALA A C 1
ATOM 1433 O O . ALA A 1 192 ? -23.471 -2.098 1.908 1.00 86.50 192 ALA A O 1
ATOM 1434 N N . ARG A 1 193 ? -21.653 -2.374 3.201 1.00 85.25 193 ARG A N 1
ATOM 1435 C CA . ARG A 1 193 ? -21.138 -3.603 2.587 1.00 85.25 193 ARG A CA 1
ATOM 1436 C C . ARG A 1 193 ? -20.805 -4.640 3.666 1.00 85.25 193 ARG A C 1
ATOM 1438 O O . ARG A 1 193 ? -19.639 -4.824 4.008 1.00 85.25 193 ARG A O 1
ATOM 1445 N N . PRO A 1 194 ? -21.810 -5.326 4.234 1.00 82.12 194 PRO A N 1
ATOM 1446 C CA . PRO A 1 194 ? -21.572 -6.391 5.212 1.00 82.12 194 PRO A CA 1
ATOM 1447 C C . PRO A 1 194 ? -20.938 -7.648 4.588 1.00 82.12 194 PRO A C 1
ATOM 1449 O O . PRO A 1 194 ? -20.504 -8.542 5.307 1.00 82.12 194 PRO A O 1
ATOM 1452 N N . ASP A 1 195 ? -20.892 -7.730 3.256 1.00 84.88 195 ASP A N 1
ATOM 1453 C CA . ASP A 1 195 ? -20.317 -8.825 2.473 1.00 84.88 195 ASP A CA 1
ATOM 1454 C C . ASP A 1 195 ? -18.781 -8.790 2.376 1.00 84.88 195 ASP A C 1
ATOM 1456 O O . ASP A 1 195 ? -18.178 -9.788 1.976 1.00 84.88 195 ASP A O 1
ATOM 1460 N N . ILE A 1 196 ? -18.142 -7.668 2.732 1.00 86.19 196 ILE A N 1
ATOM 1461 C CA . ILE A 1 196 ? -16.692 -7.485 2.593 1.00 86.19 196 ILE A CA 1
ATOM 1462 C C . ILE A 1 196 ? -15.972 -7.535 3.945 1.00 86.19 196 ILE A C 1
ATOM 1464 O O . ILE A 1 196 ? -16.443 -7.029 4.962 1.00 86.19 196 ILE A O 1
ATOM 1468 N N . ASP A 1 197 ? -14.772 -8.109 3.939 1.00 84.44 197 ASP A N 1
ATOM 1469 C CA . ASP A 1 197 ? -13.879 -8.171 5.094 1.00 84.44 197 ASP A CA 1
ATOM 1470 C C . ASP 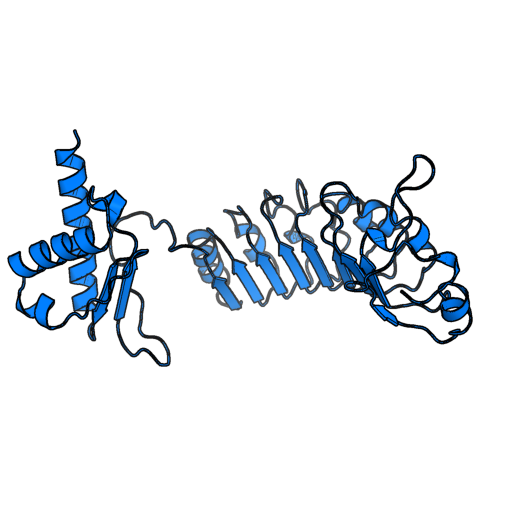A 1 197 ? -13.188 -6.813 5.295 1.00 84.44 197 ASP A C 1
ATOM 1472 O O . ASP A 1 197 ? -12.258 -6.459 4.564 1.00 84.44 197 ASP A O 1
ATOM 1476 N N . VAL A 1 198 ? -13.657 -6.027 6.267 1.00 82.06 198 VAL A N 1
ATOM 1477 C CA . VAL A 1 198 ? -13.052 -4.736 6.626 1.00 82.06 198 VAL A CA 1
ATOM 1478 C C . VAL A 1 198 ? -12.260 -4.882 7.918 1.00 82.06 198 VAL A C 1
ATOM 1480 O O . VAL A 1 198 ? -12.833 -4.916 9.009 1.00 82.06 198 VAL A O 1
ATOM 1483 N N . THR A 1 199 ? -10.937 -4.903 7.804 1.00 78.25 199 THR A N 1
ATOM 1484 C CA . THR A 1 199 ? -10.008 -4.859 8.937 1.00 78.25 199 THR A CA 1
ATOM 1485 C C . THR A 1 199 ? -9.487 -3.434 9.124 1.00 78.25 199 THR A C 1
ATOM 1487 O O . THR A 1 199 ? -9.124 -2.762 8.160 1.00 78.25 199 THR A O 1
ATOM 1490 N N . TRP A 1 200 ? -9.429 -2.961 10.365 1.00 77.81 200 TRP A N 1
ATOM 1491 C CA . TRP A 1 200 ? -8.900 -1.641 10.694 1.00 77.81 200 TRP A CA 1
ATOM 1492 C C . TRP A 1 200 ? -7.912 -1.732 11.857 1.00 77.81 200 TRP A C 1
ATOM 1494 O O . TRP A 1 200 ? -8.154 -2.465 12.814 1.00 77.81 200 TRP A O 1
ATOM 1504 N N . HIS A 1 201 ? -6.804 -1.001 11.745 1.00 70.19 201 HIS A N 1
ATOM 1505 C CA . HIS A 1 201 ? -5.711 -0.951 12.712 1.00 70.19 201 HIS A CA 1
ATOM 1506 C C . HIS A 1 201 ? -5.279 0.515 12.919 1.00 70.19 201 HIS A C 1
ATOM 1508 O O . HIS A 1 201 ? -4.508 1.057 12.130 1.00 70.19 201 HIS A O 1
ATOM 1514 N N . GLY A 1 202 ? -5.804 1.196 13.936 1.00 57.94 202 GLY A N 1
ATOM 1515 C CA . GLY A 1 202 ? -5.364 2.554 14.290 1.00 57.94 202 GLY A CA 1
ATOM 1516 C C . GLY A 1 202 ? -3.970 2.570 14.932 1.00 57.94 202 GLY A C 1
ATOM 1517 O O . GLY A 1 202 ? -3.638 1.649 15.676 1.00 57.94 202 GLY A O 1
ATOM 1518 N N . ASP A 1 203 ? -3.178 3.611 14.650 1.00 47.66 203 ASP A N 1
ATOM 1519 C CA . ASP A 1 203 ? -2.059 4.031 15.506 1.00 47.66 203 ASP A CA 1
ATOM 1520 C C . ASP A 1 203 ? -2.617 5.108 16.437 1.00 47.66 203 ASP A C 1
ATOM 1522 O O . ASP A 1 203 ? -3.025 6.165 15.966 1.00 47.66 203 ASP A O 1
ATOM 1526 N N . GLY A 1 204 ? -2.661 4.826 17.738 1.00 42.12 204 GLY A N 1
ATOM 1527 C CA . GLY A 1 204 ? -3.374 5.660 18.703 1.00 42.12 204 GLY A CA 1
ATOM 1528 C C . GLY A 1 204 ? -4.840 5.250 18.823 1.00 42.12 204 GLY A C 1
ATOM 1529 O O . GLY A 1 204 ? -5.499 4.885 17.849 1.00 42.12 204 GLY A O 1
ATOM 1530 N N . ALA A 1 205 ? -5.337 5.229 20.057 1.00 35.12 205 ALA A N 1
ATOM 1531 C CA . ALA A 1 205 ? -6.758 5.059 20.311 1.00 35.12 205 ALA A CA 1
ATOM 1532 C C . ALA A 1 205 ? -7.547 6.114 19.503 1.00 35.12 205 ALA A C 1
ATOM 1534 O O . ALA A 1 205 ? -7.112 7.266 19.444 1.00 35.12 205 ALA A O 1
ATOM 1535 N N . PRO A 1 206 ? -8.666 5.738 18.858 1.00 39.62 206 PRO A N 1
ATOM 1536 C CA . PRO A 1 206 ? -9.424 6.658 18.019 1.00 39.62 206 PRO A CA 1
ATOM 1537 C C . PRO A 1 206 ? -9.906 7.862 18.850 1.00 39.62 206 PRO A C 1
ATOM 1539 O O . PRO A 1 206 ? -10.325 7.672 19.996 1.00 39.62 206 PRO A O 1
ATOM 1542 N N . PRO A 1 207 ? -9.924 9.091 18.301 1.00 36.00 207 PRO A N 1
ATOM 1543 C CA . PRO A 1 207 ? -10.601 10.216 18.917 1.00 36.00 207 PRO A CA 1
ATOM 1544 C C . PRO A 1 207 ? -12.106 9.981 18.778 1.00 36.00 207 PRO A C 1
ATOM 1546 O O . PRO A 1 207 ? -12.740 10.424 17.825 1.00 36.00 207 PRO A O 1
ATOM 1549 N N . GLY A 1 208 ? -12.669 9.233 19.725 1.00 31.33 208 GLY A N 1
ATOM 1550 C CA . GLY A 1 208 ? -14.108 9.065 19.853 1.00 31.33 208 GLY A CA 1
ATOM 1551 C C . GLY A 1 208 ? -14.764 10.404 20.175 1.00 31.33 208 GLY A C 1
ATOM 1552 O O . GLY A 1 208 ? -14.379 11.107 21.119 1.00 31.33 208 GLY A O 1
ATOM 1553 N N . GLU A 1 209 ? -15.787 10.756 19.405 1.00 33.44 209 GLU A N 1
ATOM 1554 C CA . GLU A 1 209 ? -16.752 11.755 19.831 1.00 33.44 209 GLU A CA 1
ATOM 1555 C C . GLU A 1 209 ? -17.463 11.226 21.088 1.00 33.44 209 GLU A C 1
ATOM 1557 O O . GLU A 1 209 ? -18.154 10.210 21.090 1.00 33.44 209 GLU A O 1
ATOM 1562 N N . ARG A 1 210 ? -17.259 11.914 22.215 1.00 41.47 210 ARG A N 1
ATOM 1563 C CA . ARG A 1 210 ? -17.883 11.587 23.503 1.00 41.47 210 ARG A CA 1
ATOM 1564 C C . ARG A 1 210 ? -19.410 11.586 23.373 1.00 41.47 210 ARG A C 1
ATOM 1566 O O . ARG A 1 210 ? -19.966 12.664 23.228 1.00 41.47 210 ARG A O 1
ATOM 1573 N N . VAL A 1 211 ? -20.069 10.451 23.641 1.00 32.94 211 VAL A N 1
ATOM 1574 C CA . VAL A 1 211 ? -20.925 10.192 24.830 1.00 32.94 211 VAL A CA 1
ATOM 1575 C C . VAL A 1 211 ? -21.348 8.708 24.851 1.00 32.94 211 VAL A C 1
ATOM 1577 O O . VAL A 1 211 ? -22.298 8.316 24.187 1.00 32.94 211 VAL A O 1
ATOM 1580 N N . GLY A 1 212 ? -20.734 7.917 25.741 1.00 38.78 212 GLY A N 1
ATOM 1581 C CA . GLY A 1 212 ? -21.250 6.609 26.178 1.00 38.78 212 GLY A CA 1
ATOM 1582 C C . GLY A 1 212 ? -20.840 5.398 25.324 1.00 38.78 212 GLY A C 1
ATOM 1583 O O . GLY A 1 212 ? -21.052 5.371 24.127 1.00 38.78 212 GLY A O 1
ATOM 1584 N N . ALA A 1 213 ? -20.321 4.365 26.007 1.00 33.84 213 ALA A N 1
ATOM 1585 C CA . ALA A 1 213 ? -19.925 3.035 25.508 1.00 33.84 213 ALA A CA 1
ATOM 1586 C C . ALA A 1 213 ? -18.652 2.900 24.637 1.00 33.84 213 ALA A C 1
ATOM 1588 O O . ALA A 1 213 ? -18.507 1.873 23.988 1.00 33.84 213 ALA A O 1
ATOM 1589 N N . GLU A 1 214 ? -17.693 3.835 24.686 1.00 49.69 214 GLU A N 1
ATOM 1590 C CA . GLU A 1 214 ? -16.520 3.784 23.777 1.00 49.69 214 GLU A CA 1
ATOM 1591 C C . GLU A 1 214 ? -15.135 3.624 24.427 1.00 49.69 214 GLU A C 1
ATOM 1593 O O . GLU A 1 214 ? -14.137 3.535 23.727 1.00 49.69 214 GLU A O 1
ATOM 1598 N N . PHE A 1 215 ? -15.043 3.477 25.749 1.00 52.81 215 PHE A N 1
ATOM 1599 C CA . PHE A 1 215 ? -13.790 3.014 26.374 1.00 52.81 215 PHE A CA 1
ATOM 1600 C C . PHE A 1 215 ? -13.687 1.484 26.427 1.00 52.81 215 PHE A C 1
ATOM 1602 O O . PHE A 1 215 ? -12.619 0.920 26.642 1.00 52.81 215 PHE A O 1
ATOM 1609 N N . LEU A 1 216 ? -14.826 0.817 26.260 1.00 56.16 216 LEU A N 1
ATOM 1610 C CA . LEU A 1 216 ? -15.031 -0.579 26.588 1.00 56.16 216 LEU A CA 1
ATOM 1611 C C . LEU A 1 216 ? -14.574 -1.486 25.440 1.00 56.16 216 LEU A C 1
ATOM 1613 O O . LEU A 1 216 ? -15.243 -1.577 24.411 1.00 56.16 216 LEU A O 1
ATOM 1617 N N . ARG A 1 217 ? -13.464 -2.197 25.631 1.00 62.66 217 ARG A N 1
ATOM 1618 C CA . ARG A 1 217 ? -12.956 -3.179 24.666 1.00 62.66 217 ARG A CA 1
ATOM 1619 C C . ARG A 1 217 ? -13.444 -4.583 25.051 1.00 62.66 217 ARG A C 1
ATOM 1621 O O . ARG A 1 217 ? -13.305 -4.946 26.224 1.00 62.66 217 ARG A O 1
ATOM 1628 N N . PRO A 1 218 ? -14.031 -5.359 24.115 1.00 66.81 218 PRO A N 1
ATOM 1629 C CA . PRO A 1 218 ? -14.494 -6.711 24.404 1.00 66.81 218 PRO A CA 1
ATOM 1630 C C . PRO A 1 218 ? -13.317 -7.664 24.668 1.00 66.81 218 PRO A C 1
ATOM 1632 O O . PRO A 1 218 ? -12.196 -7.388 24.227 1.00 66.81 218 PRO A O 1
ATOM 1635 N N . PRO A 1 219 ? -13.565 -8.793 25.356 1.00 69.88 219 PRO A N 1
ATOM 1636 C CA . PRO A 1 219 ? -12.579 -9.853 25.523 1.00 69.88 219 PRO A CA 1
ATOM 1637 C C . PRO A 1 219 ? -12.011 -10.333 24.180 1.00 69.88 219 PRO A C 1
ATOM 1639 O O . PRO A 1 219 ? -12.745 -10.464 23.199 1.00 69.88 219 PRO A O 1
ATOM 1642 N N . LEU A 1 220 ? -10.708 -10.614 24.152 1.00 61.22 220 LEU A N 1
ATOM 1643 C CA . LEU A 1 220 ? -9.992 -11.167 22.997 1.00 61.22 220 LEU A CA 1
ATOM 1644 C C . LEU A 1 220 ? -9.571 -12.614 23.282 1.00 61.22 220 LEU A C 1
ATOM 1646 O O . LEU A 1 220 ? -9.458 -13.021 24.441 1.00 61.22 220 LEU A O 1
ATOM 1650 N N . ASP A 1 221 ? -9.273 -13.383 22.236 1.00 49.16 221 ASP A N 1
ATOM 1651 C CA . ASP A 1 221 ? -8.665 -14.707 22.394 1.00 49.16 221 ASP A CA 1
ATOM 1652 C C . ASP A 1 221 ? -7.325 -14.581 23.142 1.00 49.16 221 ASP A C 1
ATOM 1654 O O . ASP A 1 221 ? -6.405 -13.897 22.696 1.00 49.16 221 ASP A O 1
ATOM 1658 N N . GLY A 1 222 ? -7.231 -15.216 24.316 1.00 66.88 222 GLY A N 1
ATOM 1659 C CA . GLY A 1 222 ? -6.081 -15.110 25.227 1.00 66.88 222 GLY A CA 1
ATOM 1660 C C . GLY A 1 222 ? -6.194 -14.020 26.305 1.00 66.88 222 GLY A C 1
ATOM 1661 O O . GLY A 1 222 ? -5.381 -14.007 27.225 1.00 66.88 222 GLY A O 1
ATOM 1662 N N . MET A 1 223 ? -7.219 -13.161 26.254 1.00 63.81 223 MET A N 1
ATOM 1663 C CA . MET A 1 223 ? -7.508 -12.137 27.265 1.00 63.81 223 MET A CA 1
ATOM 1664 C C . MET A 1 223 ? -9.029 -12.073 27.525 1.00 63.81 223 MET A C 1
ATOM 1666 O O . MET A 1 223 ? -9.727 -11.241 26.939 1.00 63.81 223 MET A O 1
ATOM 1670 N N . PRO A 1 224 ? -9.577 -12.948 28.398 1.00 78.44 224 PRO A N 1
ATOM 1671 C CA . PRO A 1 224 ? -11.020 -13.125 28.609 1.00 78.44 224 PRO A CA 1
ATOM 1672 C C . PRO A 1 224 ? -11.637 -12.020 29.494 1.00 78.44 224 PRO A C 1
ATOM 1674 O O . PRO A 1 224 ? -12.460 -12.294 30.365 1.00 78.44 224 PRO A O 1
ATOM 1677 N N . ARG A 1 225 ? -11.187 -10.772 29.339 1.00 80.50 225 ARG A N 1
ATOM 1678 C CA . ARG A 1 225 ? -11.532 -9.646 30.214 1.00 80.50 225 ARG A CA 1
ATOM 1679 C C . ARG A 1 225 ? -11.871 -8.421 29.376 1.00 80.50 225 ARG A C 1
ATOM 1681 O O . ARG A 1 225 ? -11.267 -8.186 28.333 1.00 80.50 225 ARG A O 1
ATOM 1688 N N . TRP A 1 226 ? -12.844 -7.655 29.844 1.00 82.62 226 TRP A N 1
ATOM 1689 C CA . TRP A 1 226 ? -13.152 -6.331 29.318 1.00 82.62 226 TRP A CA 1
ATOM 1690 C C . TRP A 1 226 ? -12.105 -5.350 29.808 1.00 82.62 226 TRP A C 1
ATOM 1692 O O . TRP A 1 226 ? -11.649 -5.473 30.942 1.00 82.62 226 TRP A O 1
ATOM 1702 N N . TRP A 1 227 ? -11.739 -4.369 28.991 1.00 78.00 227 TRP A N 1
ATOM 1703 C CA . TRP A 1 227 ? -10.668 -3.449 29.359 1.00 78.00 227 TRP A CA 1
ATOM 1704 C C . TRP A 1 227 ? -10.812 -2.068 28.724 1.00 78.00 227 TRP A C 1
ATOM 1706 O O . TRP A 1 227 ? -11.510 -1.889 27.727 1.00 78.00 227 TRP A O 1
ATOM 1716 N N . ILE A 1 228 ? -10.142 -1.096 29.333 1.00 81.62 228 ILE A N 1
ATOM 1717 C CA . ILE A 1 228 ? -9.992 0.297 28.913 1.00 81.62 228 ILE A CA 1
ATOM 1718 C C . ILE A 1 228 ? -8.490 0.603 28.982 1.00 81.62 228 ILE A C 1
ATOM 1720 O O . ILE A 1 228 ? -7.850 0.254 29.972 1.00 81.62 228 ILE A O 1
ATOM 1724 N N . ARG A 1 229 ? -7.912 1.244 27.958 1.00 81.69 229 ARG A N 1
ATOM 1725 C CA . ARG A 1 229 ? -6.515 1.718 27.978 1.00 81.69 229 ARG A CA 1
ATOM 1726 C C . ARG A 1 229 ? -6.409 3.069 27.294 1.00 81.69 229 ARG A C 1
ATOM 1728 O O . ARG A 1 229 ? -6.395 3.105 26.067 1.00 81.69 229 ARG A O 1
ATOM 1735 N N . GLU A 1 230 ? -6.308 4.138 28.073 1.00 76.94 230 GLU A N 1
ATOM 1736 C CA . GLU A 1 230 ? -6.358 5.510 27.557 1.00 76.94 230 GLU A CA 1
ATOM 1737 C C . GLU A 1 230 ? -5.371 6.438 28.266 1.00 76.94 230 GLU A C 1
ATOM 1739 O O . GLU A 1 230 ? -5.137 6.304 29.468 1.00 76.94 230 GLU A O 1
ATOM 1744 N N . ASP A 1 231 ? -4.844 7.421 27.535 1.00 80.81 231 ASP A N 1
ATOM 1745 C CA . ASP A 1 231 ? -4.146 8.555 28.139 1.00 80.81 231 ASP A CA 1
ATOM 1746 C C . ASP A 1 231 ? -5.177 9.532 28.726 1.00 80.81 231 ASP A C 1
ATOM 1748 O O . ASP A 1 231 ? -5.927 10.203 28.013 1.00 80.81 231 ASP A O 1
ATOM 1752 N N . LEU A 1 232 ? -5.234 9.593 30.056 1.00 78.56 232 LEU A N 1
ATOM 1753 C CA . LEU A 1 232 ? -6.207 10.401 30.792 1.00 78.56 232 LEU A CA 1
ATOM 1754 C C . LEU A 1 232 ? -5.605 11.713 31.320 1.00 78.56 232 LEU A C 1
ATOM 1756 O O . LEU A 1 232 ? -6.308 12.487 31.976 1.00 78.56 232 LEU A O 1
ATOM 1760 N N . THR A 1 233 ? -4.327 11.988 31.038 1.00 76.88 233 THR A N 1
ATOM 1761 C CA . THR A 1 233 ? -3.600 13.160 31.558 1.00 76.88 233 THR A CA 1
ATOM 1762 C C . THR A 1 233 ? -4.281 14.478 31.195 1.00 76.88 233 THR A C 1
ATOM 1764 O O . THR A 1 233 ? -4.650 15.258 32.079 1.00 76.88 233 THR A O 1
ATOM 1767 N N . ALA A 1 234 ? -4.540 14.690 29.902 1.00 71.44 234 ALA A N 1
ATOM 1768 C CA . ALA A 1 234 ? -5.209 15.882 29.390 1.00 71.44 234 ALA A CA 1
ATOM 1769 C C . ALA A 1 234 ? -6.657 15.997 29.889 1.00 71.44 234 ALA A C 1
ATOM 1771 O O . ALA A 1 234 ? -7.107 17.084 30.248 1.00 71.44 234 ALA A O 1
ATOM 1772 N N . LEU A 1 235 ? -7.379 14.872 29.961 1.00 68.62 235 LEU A N 1
ATOM 1773 C CA . LEU A 1 235 ? -8.777 14.840 30.400 1.00 68.62 235 LEU A CA 1
ATOM 1774 C C . LEU A 1 235 ? -8.943 15.215 31.874 1.00 68.62 235 LEU A C 1
ATOM 1776 O O . LEU A 1 235 ? -9.953 15.814 32.243 1.00 68.62 235 LEU A O 1
ATOM 1780 N N . PHE A 1 236 ? -7.983 14.849 32.723 1.00 76.44 236 PHE A N 1
ATOM 1781 C CA . PHE A 1 236 ? -8.049 15.093 34.166 1.00 76.44 236 PHE A CA 1
ATOM 1782 C C . PHE A 1 236 ? -7.217 16.293 34.628 1.00 76.44 236 PHE A C 1
ATOM 1784 O O . PHE A 1 236 ? -7.248 16.617 35.819 1.00 76.44 236 PHE A O 1
ATOM 1791 N N . GLY A 1 237 ? -6.497 16.953 33.715 1.00 75.56 237 GLY A N 1
ATOM 1792 C CA . GLY A 1 237 ? -5.619 18.080 34.030 1.00 75.56 237 GLY A CA 1
ATOM 1793 C C . GLY A 1 237 ? -4.451 17.677 34.935 1.00 75.56 237 GLY A C 1
ATOM 1794 O O . GLY A 1 237 ? -4.099 18.413 35.854 1.00 75.56 237 GLY A O 1
ATOM 1795 N N . VAL A 1 238 ? -3.891 16.484 34.724 1.00 80.06 238 VAL A N 1
ATOM 1796 C CA . VAL A 1 238 ? -2.776 15.931 35.510 1.00 80.06 238 VAL A CA 1
ATOM 1797 C C . VAL A 1 238 ? -1.587 15.622 34.608 1.00 80.06 238 VAL A C 1
ATOM 1799 O O . VAL A 1 238 ? -1.746 15.398 33.415 1.00 80.06 238 VAL A O 1
ATOM 1802 N N . SER A 1 239 ? -0.382 15.603 35.173 1.00 81.12 239 SER A N 1
ATOM 1803 C CA . SER A 1 239 ? 0.863 15.458 34.407 1.00 81.12 239 SER A CA 1
ATOM 1804 C C . SER A 1 239 ? 1.265 14.014 34.097 1.00 81.12 239 SER A C 1
ATOM 1806 O O . SER A 1 239 ? 2.161 13.808 33.284 1.00 81.12 239 SER A O 1
ATOM 1808 N N . THR A 1 240 ? 0.655 13.016 34.745 1.00 85.00 240 THR A N 1
ATOM 1809 C CA . THR A 1 240 ? 0.991 11.597 34.551 1.00 85.00 240 THR A CA 1
ATOM 1810 C C . THR A 1 240 ? -0.246 10.708 34.600 1.00 85.00 240 THR A C 1
ATOM 1812 O O . THR A 1 240 ? -1.204 10.994 35.324 1.00 85.00 240 THR A O 1
ATOM 1815 N N . ASN A 1 241 ? -0.212 9.589 33.873 1.00 83.06 241 ASN A N 1
ATOM 1816 C CA . ASN A 1 241 ? -1.287 8.597 33.916 1.00 83.06 241 ASN A CA 1
ATOM 1817 C C . ASN A 1 241 ? -1.419 7.937 35.295 1.00 83.06 241 ASN A C 1
ATOM 1819 O O . ASN A 1 241 ? -2.530 7.656 35.726 1.00 83.06 241 ASN A O 1
ATOM 1823 N N . ALA A 1 242 ? -0.335 7.825 36.068 1.00 87.38 242 ALA A N 1
ATOM 1824 C CA . ALA A 1 242 ? -0.405 7.396 37.467 1.00 87.38 242 ALA A CA 1
ATOM 1825 C C . ALA A 1 242 ? -1.255 8.350 38.336 1.00 87.38 242 ALA A C 1
ATOM 1827 O O . ALA A 1 242 ? -2.070 7.911 39.150 1.00 87.38 242 ALA A O 1
ATOM 1828 N N . ALA A 1 243 ? -1.116 9.668 38.142 1.00 86.88 243 ALA A N 1
ATOM 1829 C CA . ALA A 1 243 ? -1.968 10.648 38.817 1.00 86.88 243 ALA A CA 1
ATOM 1830 C C . ALA A 1 243 ? -3.421 10.576 38.318 1.00 86.88 243 ALA A C 1
ATOM 1832 O O . ALA A 1 243 ? -4.361 10.764 39.098 1.00 86.88 243 ALA A O 1
ATOM 1833 N N . ALA A 1 244 ? -3.611 10.269 37.033 1.00 85.12 244 ALA A N 1
ATOM 1834 C CA . ALA A 1 244 ? -4.933 10.102 36.452 1.00 85.12 244 ALA A CA 1
ATOM 1835 C C . ALA A 1 244 ? -5.656 8.864 37.007 1.00 85.12 244 ALA A C 1
ATOM 1837 O O . ALA A 1 244 ? -6.822 8.956 37.397 1.00 85.12 244 ALA A O 1
ATOM 1838 N N . GLU A 1 245 ? -4.953 7.737 37.132 1.00 92.12 245 GLU A N 1
ATOM 1839 C CA . GLU A 1 245 ? -5.452 6.524 37.775 1.00 92.12 245 GLU A CA 1
ATOM 1840 C C . GLU A 1 245 ? -5.849 6.796 39.227 1.00 92.12 245 GLU A C 1
ATOM 1842 O O . GLU A 1 245 ? -6.951 6.433 39.636 1.00 92.12 245 GLU A O 1
ATOM 1847 N N . ALA A 1 246 ? -4.999 7.473 40.007 1.00 90.81 246 ALA A N 1
ATOM 1848 C CA . ALA A 1 246 ? -5.305 7.794 41.400 1.00 90.81 246 ALA A CA 1
ATOM 1849 C C . ALA A 1 246 ? -6.613 8.596 41.527 1.00 90.81 246 ALA A C 1
ATOM 1851 O O . ALA A 1 246 ? -7.445 8.312 42.394 1.00 90.81 246 ALA A O 1
ATOM 1852 N N . ARG A 1 247 ? -6.834 9.556 40.619 1.00 89.56 247 ARG A N 1
ATOM 1853 C CA . ARG A 1 247 ? -8.066 10.354 40.562 1.00 89.56 247 ARG A CA 1
ATOM 1854 C C . ARG A 1 247 ? -9.283 9.513 40.171 1.00 89.56 247 ARG A C 1
ATOM 1856 O O . ARG A 1 247 ? -10.344 9.661 40.778 1.00 89.56 247 ARG A O 1
ATOM 1863 N N . LEU A 1 248 ? -9.129 8.612 39.201 1.00 88.38 248 LEU A N 1
ATOM 1864 C CA . LEU A 1 248 ? -10.183 7.688 38.782 1.00 88.38 248 LEU A CA 1
ATOM 1865 C C . LEU A 1 248 ? -10.561 6.712 39.903 1.00 88.38 248 LEU A C 1
ATOM 1867 O O . LEU A 1 248 ? -11.743 6.557 40.207 1.00 88.38 248 LEU A O 1
ATOM 1871 N N . ARG A 1 249 ? -9.573 6.112 40.575 1.00 91.75 249 ARG A N 1
ATOM 1872 C CA . ARG A 1 249 ? -9.786 5.235 41.734 1.00 91.75 249 ARG A CA 1
ATOM 1873 C C . ARG A 1 249 ? -10.503 5.957 42.867 1.00 91.75 249 ARG A C 1
ATOM 1875 O O . ARG A 1 249 ? -11.412 5.383 43.455 1.00 91.75 249 ARG A O 1
ATOM 1882 N N . ALA A 1 250 ? -10.130 7.204 43.160 1.00 89.56 250 ALA A N 1
ATOM 1883 C CA . ALA A 1 250 ? -10.787 8.002 44.194 1.00 89.56 250 ALA A CA 1
ATOM 1884 C C . ALA A 1 250 ? -12.267 8.256 43.868 1.00 89.56 250 ALA A C 1
ATOM 1886 O O . ALA A 1 250 ? -13.124 8.096 44.738 1.00 89.56 250 ALA A O 1
ATOM 1887 N N . ALA A 1 251 ? -12.577 8.582 42.609 1.00 87.62 251 ALA A N 1
ATOM 1888 C CA . ALA A 1 251 ? -13.954 8.757 42.158 1.00 87.62 251 ALA A CA 1
ATOM 1889 C C . ALA A 1 251 ? -14.758 7.454 42.266 1.00 87.62 251 ALA A C 1
ATOM 1891 O O . ALA A 1 251 ? -15.826 7.442 42.874 1.00 87.62 251 ALA A O 1
ATOM 1892 N N . LEU A 1 252 ? -14.213 6.339 41.771 1.00 89.56 252 LEU A N 1
ATOM 1893 C CA . LEU A 1 252 ? -14.864 5.029 41.852 1.00 89.56 252 LEU A CA 1
ATOM 1894 C C . LEU A 1 252 ? -15.071 4.580 43.304 1.00 89.56 252 LEU A C 1
ATOM 1896 O O . LEU A 1 252 ? -16.154 4.126 43.653 1.00 89.56 252 LEU A O 1
ATOM 1900 N N . ALA A 1 253 ? -14.080 4.775 44.177 1.00 89.50 253 ALA A N 1
ATOM 1901 C CA . ALA A 1 253 ? -14.176 4.442 45.599 1.00 89.50 253 ALA A CA 1
ATOM 1902 C C . ALA A 1 253 ? -15.245 5.257 46.344 1.00 89.50 253 ALA A C 1
ATOM 1904 O O . ALA A 1 253 ? -15.766 4.785 47.358 1.00 89.50 253 ALA A O 1
ATOM 1905 N N . SER A 1 254 ? -15.530 6.479 45.882 1.00 86.12 254 SER A N 1
ATOM 1906 C CA . SER A 1 254 ? -16.554 7.349 46.470 1.00 86.12 254 SER A CA 1
ATOM 1907 C C . SER A 1 254 ? -17.979 6.946 46.085 1.00 86.12 254 SER A C 1
ATOM 1909 O O . SER A 1 254 ? -18.911 7.219 46.835 1.00 86.12 254 SER A O 1
ATOM 1911 N N . GLU A 1 255 ? -18.139 6.270 44.947 1.00 82.56 255 GLU A N 1
ATOM 1912 C CA . GLU A 1 255 ? -19.440 5.894 44.392 1.00 82.56 255 GLU A CA 1
ATOM 1913 C C . GLU A 1 255 ? -19.778 4.423 44.666 1.00 82.56 255 GLU A C 1
ATOM 1915 O O . GLU A 1 255 ? -20.878 4.113 45.117 1.00 82.56 255 GLU A O 1
ATOM 1920 N N . ASP A 1 256 ? -18.832 3.515 44.410 1.00 87.06 256 ASP A N 1
ATOM 1921 C CA . ASP A 1 256 ? -19.013 2.074 44.561 1.00 87.06 256 ASP A CA 1
ATOM 1922 C C . ASP A 1 256 ? -17.669 1.372 44.839 1.00 87.06 256 ASP A C 1
ATOM 1924 O O . ASP A 1 256 ? -16.891 1.025 43.943 1.00 87.06 256 ASP A O 1
ATOM 1928 N N . ARG A 1 257 ? -17.397 1.108 46.123 1.00 89.12 257 ARG A N 1
ATOM 1929 C CA . ARG A 1 257 ? -16.207 0.346 46.539 1.00 89.12 257 ARG A CA 1
ATOM 1930 C C . ARG A 1 257 ? -16.234 -1.110 46.077 1.00 89.12 257 ARG A C 1
ATOM 1932 O O . ARG A 1 257 ? -15.168 -1.697 45.903 1.00 89.12 257 ARG A O 1
ATOM 1939 N N . ALA A 1 258 ? -17.418 -1.697 45.903 1.00 88.88 258 ALA A N 1
ATOM 1940 C CA . ALA A 1 258 ? -17.541 -3.077 45.454 1.00 88.88 258 ALA A CA 1
ATOM 1941 C C . ALA A 1 258 ? -17.193 -3.196 43.968 1.00 88.88 258 ALA A C 1
ATOM 1943 O O . ALA A 1 258 ? -16.585 -4.187 43.577 1.00 88.88 258 ALA A O 1
ATOM 1944 N N . LEU A 1 259 ? -17.532 -2.190 43.157 1.00 88.62 259 LEU A N 1
ATOM 1945 C CA . LEU A 1 259 ? -17.060 -2.07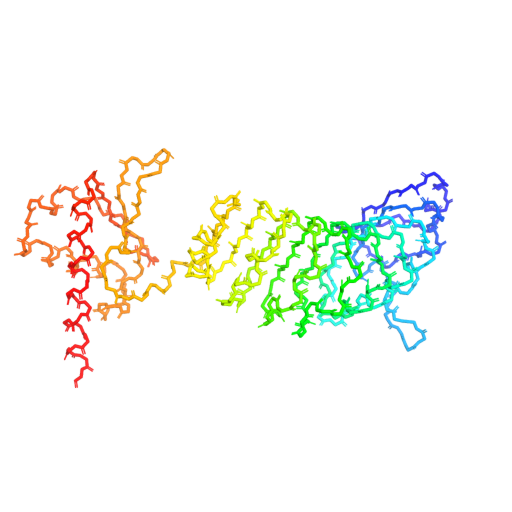0 41.778 1.00 88.62 259 LEU A CA 1
ATOM 1946 C C . LEU A 1 259 ? -15.534 -1.980 41.728 1.00 88.62 259 LEU A C 1
ATOM 1948 O O . LEU A 1 259 ? -14.911 -2.760 41.017 1.00 88.62 259 LEU A O 1
ATOM 1952 N N . LEU A 1 260 ? -14.927 -1.086 42.516 1.00 89.19 260 LEU A N 1
ATOM 1953 C CA . LEU A 1 260 ? -13.472 -0.910 42.512 1.00 89.19 260 LEU A CA 1
ATOM 1954 C C . LEU A 1 260 ? -12.718 -2.207 42.854 1.00 89.19 260 LEU A C 1
ATOM 1956 O O . LEU A 1 260 ? -11.680 -2.479 42.263 1.00 89.19 260 LEU A O 1
ATOM 1960 N N . ALA A 1 261 ? -13.255 -3.026 43.762 1.00 89.81 261 ALA A N 1
ATOM 1961 C CA . ALA A 1 261 ? -12.662 -4.310 44.135 1.00 89.81 261 ALA A CA 1
ATOM 1962 C C . ALA A 1 261 ? -12.708 -5.379 43.022 1.00 89.81 261 ALA A C 1
ATOM 1964 O O . ALA A 1 261 ? -11.977 -6.362 43.101 1.00 89.81 261 ALA A O 1
ATOM 1965 N N . ARG A 1 262 ? -13.565 -5.213 42.004 1.00 90.94 262 ARG A N 1
ATOM 1966 C CA . ARG A 1 262 ? -13.681 -6.131 40.853 1.00 90.94 262 ARG A CA 1
ATOM 1967 C C . ARG A 1 262 ? -12.796 -5.740 39.669 1.00 90.94 262 ARG A C 1
ATOM 1969 O O . ARG A 1 262 ? -12.696 -6.507 38.713 1.00 90.94 262 ARG A O 1
ATOM 1976 N N . LEU A 1 263 ? -12.188 -4.559 39.724 1.00 90.88 263 LEU A N 1
ATOM 1977 C CA . LEU A 1 263 ? -11.365 -4.003 38.659 1.00 90.88 263 LEU A CA 1
ATOM 1978 C C . LEU A 1 263 ? -9.884 -4.248 38.949 1.00 90.88 263 LEU A C 1
ATOM 1980 O O . LEU A 1 263 ? -9.429 -4.108 40.084 1.00 90.88 263 LEU A O 1
ATOM 1984 N N . SER A 1 264 ? -9.129 -4.570 37.908 1.00 90.94 264 SER A N 1
ATOM 1985 C CA . SER A 1 264 ? -7.669 -4.552 37.924 1.00 90.94 264 SER A CA 1
ATOM 1986 C C . SER A 1 264 ? -7.190 -3.299 37.203 1.00 90.94 264 SER A C 1
ATOM 1988 O O . SER A 1 264 ? -7.826 -2.862 36.248 1.00 90.94 264 SER A O 1
ATOM 1990 N N . PHE A 1 265 ? -6.101 -2.703 37.679 1.00 90.50 265 PHE A N 1
ATOM 1991 C CA . PHE A 1 265 ? -5.461 -1.562 37.034 1.00 90.50 265 PHE A CA 1
ATOM 1992 C C . PHE A 1 265 ? -3.993 -1.895 36.810 1.00 90.50 265 PHE A C 1
ATOM 1994 O O . PHE A 1 265 ? -3.330 -2.367 37.735 1.00 90.50 265 PHE A O 1
ATOM 2001 N N . ASP A 1 266 ? -3.506 -1.604 35.611 1.00 88.00 266 ASP A N 1
ATOM 2002 C CA . ASP A 1 266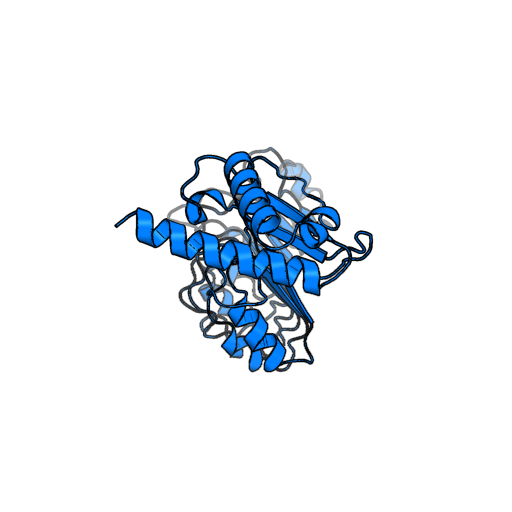 ? -2.121 -1.846 35.196 1.00 88.00 266 ASP A CA 1
ATOM 2003 C C . ASP A 1 266 ? -1.603 -0.640 34.405 1.00 88.00 266 ASP A C 1
ATOM 2005 O O . ASP A 1 266 ? -1.332 -0.692 33.207 1.00 88.00 266 ASP A O 1
ATOM 2009 N N . THR A 1 267 ? -1.626 0.525 35.051 1.00 84.44 267 THR A N 1
ATOM 2010 C CA . THR A 1 267 ? -1.278 1.786 34.396 1.00 84.44 267 THR A CA 1
ATOM 2011 C C . THR A 1 267 ? 0.197 1.839 34.049 1.00 84.44 267 THR A C 1
ATOM 2013 O O . THR A 1 267 ? 1.070 1.699 34.907 1.00 84.44 267 THR A O 1
ATOM 2016 N N . GLU A 1 268 ? 0.458 2.165 32.791 1.00 76.75 268 GLU A N 1
ATOM 2017 C CA . GLU A 1 268 ? 1.785 2.441 32.269 1.00 76.75 268 GLU A CA 1
ATOM 2018 C C . GLU A 1 268 ? 1.981 3.956 32.100 1.00 76.75 268 GLU A C 1
ATOM 2020 O O . GLU A 1 268 ? 1.081 4.772 32.326 1.00 76.75 268 GLU A O 1
ATOM 2025 N N . ALA A 1 269 ? 3.193 4.370 31.729 1.00 74.38 269 ALA A N 1
ATOM 2026 C CA . ALA A 1 269 ? 3.499 5.789 31.551 1.00 74.38 269 ALA A CA 1
ATOM 2027 C C . ALA A 1 269 ? 2.637 6.441 30.452 1.00 74.38 269 ALA A C 1
ATOM 2029 O O . ALA A 1 269 ? 2.256 7.606 30.576 1.00 74.38 269 ALA A O 1
ATOM 2030 N N . ASP A 1 270 ? 2.310 5.688 29.403 1.00 68.62 270 ASP A N 1
ATOM 2031 C CA . ASP A 1 270 ? 1.572 6.142 28.225 1.00 68.62 270 ASP A CA 1
ATOM 2032 C C . ASP A 1 270 ? 0.045 6.048 28.374 1.00 68.62 270 ASP A C 1
ATOM 2034 O O . ASP A 1 270 ? -0.659 6.780 27.683 1.00 68.62 270 ASP A O 1
ATOM 2038 N N . ALA A 1 271 ? -0.485 5.204 29.271 1.00 78.38 271 ALA A N 1
ATOM 2039 C CA . ALA A 1 271 ? -1.930 5.058 29.447 1.00 78.38 271 ALA A CA 1
ATOM 2040 C C . ALA A 1 271 ? -2.346 4.467 30.803 1.00 78.38 271 ALA A C 1
ATOM 2042 O O . ALA A 1 271 ? -1.680 3.595 31.360 1.00 78.38 271 ALA A O 1
ATOM 2043 N N . VAL A 1 272 ? -3.529 4.865 31.278 1.00 83.19 272 VAL A N 1
ATOM 2044 C CA . VAL A 1 272 ? -4.260 4.167 32.345 1.00 83.19 272 VAL A CA 1
ATOM 2045 C C . VAL A 1 272 ? -4.916 2.925 31.759 1.00 83.19 272 VAL A C 1
ATOM 2047 O O . VAL A 1 272 ? -5.794 3.043 30.903 1.00 83.19 272 VAL A O 1
ATOM 2050 N N . HIS A 1 273 ? -4.516 1.746 32.236 1.00 86.44 273 HIS A N 1
ATOM 2051 C CA . HIS A 1 273 ? -5.159 0.476 31.907 1.00 86.44 273 HIS A CA 1
ATOM 2052 C C . HIS A 1 273 ? -6.064 0.040 33.056 1.00 86.44 273 HIS A C 1
ATOM 2054 O O . HIS A 1 273 ? -5.635 0.023 34.209 1.00 86.44 273 HIS A O 1
ATOM 2060 N N . VAL A 1 274 ? -7.302 -0.331 32.744 1.00 89.25 274 VAL A N 1
ATOM 2061 C CA . VAL A 1 274 ? -8.237 -0.931 33.699 1.00 89.25 274 VAL A CA 1
ATOM 2062 C C . VAL A 1 274 ? -9.026 -2.040 33.033 1.00 89.25 274 VAL A C 1
ATOM 2064 O O . VAL A 1 274 ? -9.556 -1.860 31.938 1.00 89.25 274 VAL A O 1
ATOM 2067 N N . ASP A 1 275 ? -9.131 -3.177 33.704 1.00 88.75 275 ASP A N 1
ATOM 2068 C CA . ASP A 1 275 ? -9.785 -4.371 33.191 1.00 88.75 275 ASP A CA 1
ATOM 2069 C C . ASP A 1 275 ? -10.688 -5.047 34.236 1.00 88.75 275 ASP A C 1
ATOM 2071 O O . ASP A 1 275 ? -10.595 -4.806 35.442 1.00 88.75 275 ASP A O 1
ATOM 2075 N N . GLY A 1 276 ? -11.597 -5.898 33.767 1.00 88.19 276 GLY A N 1
ATOM 2076 C CA . GLY A 1 276 ? -12.603 -6.554 34.595 1.00 88.19 276 GLY A CA 1
ATOM 2077 C C . GLY A 1 276 ? -13.371 -7.639 33.844 1.00 88.19 276 GLY A C 1
ATOM 2078 O O . GLY A 1 276 ? -13.365 -7.718 32.618 1.00 88.19 276 GLY A O 1
ATOM 2079 N N . GLU A 1 277 ? -14.041 -8.512 34.590 1.00 85.62 277 GLU A N 1
ATOM 2080 C CA . GLU A 1 277 ? -14.740 -9.674 34.019 1.00 85.62 277 GLU A CA 1
ATOM 2081 C C . GLU A 1 277 ? -16.095 -9.317 33.398 1.00 85.62 277 GLU A C 1
ATOM 2083 O O . GLU A 1 277 ? -16.560 -9.992 32.481 1.00 85.62 277 GLU A O 1
ATOM 2088 N N . ARG A 1 278 ? -16.746 -8.258 33.895 1.00 83.81 278 ARG A N 1
ATOM 2089 C CA . ARG A 1 278 ? -18.099 -7.867 33.487 1.00 83.81 278 ARG A CA 1
ATOM 2090 C C . ARG A 1 278 ? -18.074 -6.603 32.649 1.00 83.81 278 ARG A C 1
ATOM 2092 O O . ARG A 1 278 ? -17.479 -5.602 33.034 1.00 83.81 278 ARG A O 1
ATOM 2099 N N . GLU A 1 279 ? -18.835 -6.627 31.565 1.00 80.44 279 GLU A N 1
ATOM 2100 C CA . GLU A 1 279 ? -19.061 -5.465 30.712 1.00 80.44 279 GLU A CA 1
ATOM 2101 C C . GLU A 1 279 ? -19.590 -4.260 31.510 1.00 80.44 279 GLU A C 1
ATOM 2103 O O . GLU A 1 279 ? -19.096 -3.139 31.374 1.00 80.44 279 GLU A O 1
ATOM 2108 N N . ASP A 1 280 ? -20.560 -4.503 32.395 1.00 78.50 280 ASP A N 1
ATOM 2109 C CA . ASP A 1 280 ? -21.211 -3.470 33.206 1.00 78.50 280 ASP A CA 1
ATOM 2110 C C . ASP A 1 280 ? -20.248 -2.739 34.148 1.00 78.50 280 ASP A C 1
ATOM 2112 O O . ASP A 1 280 ? -20.416 -1.537 34.387 1.00 78.50 280 ASP A O 1
ATOM 2116 N N . ASP A 1 281 ? -19.218 -3.438 34.632 1.00 86.50 281 ASP A N 1
ATOM 2117 C CA . ASP A 1 281 ? -18.204 -2.870 35.518 1.00 86.50 281 ASP A CA 1
ATOM 2118 C C . ASP A 1 281 ?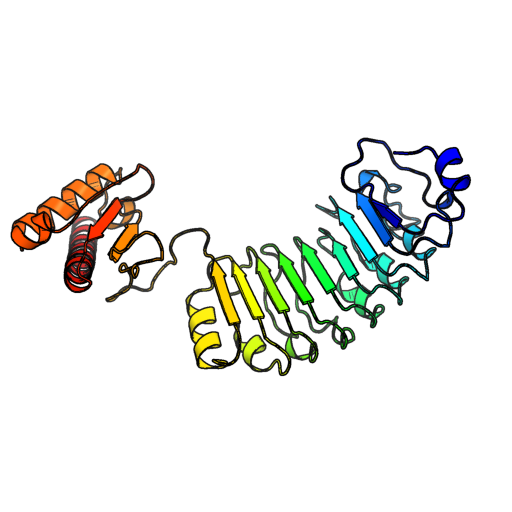 -17.375 -1.825 34.757 1.00 86.50 281 ASP A C 1
ATOM 2120 O O . ASP A 1 281 ? -17.257 -0.675 35.186 1.00 86.50 281 ASP A O 1
ATOM 2124 N N . LEU A 1 282 ? -16.895 -2.160 33.558 1.00 85.00 282 LEU A N 1
ATOM 2125 C CA . LEU A 1 282 ? -16.141 -1.219 32.726 1.00 85.00 282 LEU A CA 1
ATOM 2126 C C . LEU A 1 282 ? -17.039 -0.118 32.140 1.00 85.00 282 LEU A C 1
ATOM 2128 O O . LEU A 1 282 ? -16.596 1.023 31.987 1.00 85.00 282 LEU A O 1
ATOM 2132 N N . ARG A 1 283 ? -18.333 -0.384 31.899 1.00 79.19 283 ARG A N 1
ATOM 2133 C CA . ARG A 1 283 ? -19.307 0.680 31.584 1.00 79.19 283 ARG A CA 1
ATOM 2134 C C . ARG A 1 283 ? -19.437 1.681 32.733 1.00 79.19 283 ARG A C 1
ATOM 2136 O O . ARG A 1 283 ? -19.603 2.876 32.479 1.00 79.19 283 ARG A O 1
ATOM 2143 N N . ALA A 1 284 ? -19.373 1.233 33.986 1.00 81.69 284 ALA A N 1
ATOM 2144 C CA . ALA A 1 284 ? -19.385 2.126 35.142 1.00 81.69 284 ALA A CA 1
ATOM 2145 C C . ALA A 1 284 ? -18.104 2.970 35.230 1.00 81.69 284 ALA A C 1
ATOM 2147 O O . ALA A 1 284 ? -18.198 4.180 35.455 1.00 81.69 284 ALA A O 1
ATOM 2148 N N . VAL A 1 285 ? -16.944 2.381 34.928 1.00 84.31 285 VAL A N 1
ATOM 2149 C CA . VAL A 1 285 ? -15.666 3.107 34.824 1.00 84.31 285 VAL A CA 1
ATOM 2150 C C . VAL A 1 285 ? -15.712 4.189 33.744 1.00 84.31 285 VAL A C 1
ATOM 2152 O O . VAL A 1 285 ? -15.390 5.346 34.015 1.00 84.31 285 VAL A O 1
ATOM 2155 N N . ALA A 1 286 ? -16.205 3.863 32.547 1.00 79.12 286 ALA A N 1
ATOM 2156 C CA . ALA A 1 286 ? -16.373 4.819 31.452 1.00 79.12 286 ALA A CA 1
ATOM 2157 C C . ALA A 1 286 ? -17.238 6.031 31.854 1.00 79.12 286 ALA A C 1
ATOM 2159 O O . ALA A 1 286 ? -16.928 7.179 31.518 1.00 79.12 286 ALA A O 1
ATOM 2160 N N . ARG A 1 287 ? -18.318 5.796 32.615 1.00 77.94 287 ARG A N 1
ATOM 2161 C CA . ARG A 1 287 ? -19.169 6.873 33.149 1.00 77.94 287 ARG A CA 1
ATOM 2162 C C . ARG A 1 287 ? -18.423 7.749 34.162 1.00 77.94 287 ARG A C 1
ATOM 2164 O O . ARG A 1 287 ? -18.605 8.967 34.131 1.00 77.94 287 ARG A O 1
ATOM 2171 N N . ALA A 1 288 ? -17.591 7.160 35.022 1.00 82.94 288 ALA A N 1
ATOM 2172 C CA . ALA A 1 288 ? -16.784 7.897 35.996 1.00 82.94 288 ALA A CA 1
ATOM 2173 C C . ALA A 1 288 ? -15.748 8.809 35.316 1.00 82.94 288 ALA A C 1
ATOM 2175 O O . ALA A 1 288 ? -15.658 9.989 35.657 1.00 82.94 288 ALA A O 1
ATOM 2176 N N . ILE A 1 289 ? -15.055 8.314 34.282 1.00 82.62 289 ILE A N 1
ATOM 2177 C CA . ILE A 1 289 ? -14.134 9.116 33.454 1.00 82.62 289 ILE A CA 1
ATOM 2178 C C . ILE A 1 289 ? -14.871 10.320 32.849 1.00 82.62 289 ILE A C 1
ATOM 2180 O O . ILE A 1 289 ? -14.419 11.461 32.963 1.00 82.62 289 ILE A O 1
ATOM 2184 N N . GLY A 1 290 ? -16.051 10.088 32.263 1.00 71.62 290 GLY A N 1
ATOM 2185 C CA . GLY A 1 290 ? -16.861 11.144 31.654 1.00 71.62 290 GLY A CA 1
ATOM 2186 C C . GLY A 1 290 ? -17.322 12.230 32.634 1.00 71.62 290 GLY A C 1
ATOM 2187 O O . GLY A 1 290 ? -17.426 13.394 32.240 1.00 71.62 290 GLY A O 1
ATOM 2188 N N . ARG A 1 291 ? -17.579 11.884 33.904 1.00 76.81 291 ARG A N 1
ATOM 2189 C CA . ARG A 1 291 ? -17.891 12.861 34.964 1.00 76.81 291 ARG A CA 1
ATOM 2190 C C . ARG A 1 291 ? -16.660 13.665 35.373 1.00 76.81 291 ARG A C 1
ATOM 2192 O O . ARG A 1 291 ? -16.737 14.890 35.435 1.00 76.81 291 ARG A O 1
ATOM 2199 N N . LEU A 1 292 ? -15.531 12.994 35.598 1.00 75.62 292 LEU A N 1
ATOM 2200 C CA . LEU A 1 292 ? -14.273 13.638 35.984 1.00 75.62 292 LEU A CA 1
ATOM 2201 C C . LEU A 1 292 ? -13.781 14.638 34.932 1.00 75.62 292 LEU A C 1
ATOM 2203 O O . LEU A 1 292 ? -13.349 15.729 35.293 1.00 75.62 292 LEU A O 1
ATOM 2207 N N . ALA A 1 293 ? -13.925 14.308 33.647 1.00 68.00 293 ALA A N 1
ATOM 2208 C CA . ALA A 1 293 ? -13.577 15.209 32.549 1.00 68.00 293 ALA A CA 1
ATOM 2209 C C . ALA A 1 293 ? -14.425 16.497 32.539 1.00 68.00 293 ALA A C 1
ATOM 2211 O O . ALA A 1 293 ? -13.923 17.568 32.207 1.00 68.00 293 ALA A O 1
ATOM 2212 N N . ARG A 1 294 ? -15.710 16.422 32.922 1.00 64.94 294 ARG A N 1
ATOM 2213 C CA . ARG A 1 294 ? -16.580 17.610 33.036 1.00 64.94 294 ARG A CA 1
ATOM 2214 C C . ARG A 1 294 ? -16.183 18.476 34.232 1.00 64.94 294 ARG A C 1
ATOM 2216 O O . ARG A 1 294 ? -16.017 19.677 34.073 1.00 64.94 294 ARG A O 1
ATOM 2223 N N . ALA A 1 295 ? -15.929 17.856 35.384 1.00 64.12 295 ALA A N 1
ATOM 2224 C CA . ALA A 1 295 ? -15.488 18.564 36.586 1.00 64.12 295 ALA A CA 1
ATOM 2225 C C . ALA A 1 295 ? -14.110 19.239 36.422 1.00 64.12 295 ALA A C 1
ATOM 2227 O O . ALA A 1 295 ? -13.865 20.287 37.012 1.00 64.12 295 ALA A O 1
ATOM 2228 N N . GLY A 1 296 ? -13.208 18.656 35.623 1.00 56.97 296 GLY A N 1
ATOM 2229 C CA . GLY A 1 296 ? -11.917 19.266 35.284 1.00 56.97 296 GLY A CA 1
ATOM 2230 C C . GLY A 1 296 ? -12.043 20.480 34.359 1.00 56.97 296 GLY A C 1
ATOM 2231 O O . GLY A 1 296 ? -11.331 21.462 34.548 1.00 56.97 296 GLY A O 1
ATOM 2232 N N . ALA A 1 297 ? -12.976 20.446 33.402 1.00 53.44 297 ALA A N 1
ATOM 2233 C CA . ALA A 1 297 ? -13.228 21.558 32.483 1.00 53.44 297 ALA A CA 1
ATOM 2234 C C . ALA A 1 297 ? -13.855 22.782 33.177 1.00 53.44 297 ALA A C 1
ATOM 2236 O O . ALA A 1 297 ? -13.542 23.913 32.810 1.00 53.44 297 ALA A O 1
ATOM 2237 N N . ASP A 1 298 ? -14.695 22.560 34.192 1.00 51.47 298 ASP A N 1
ATOM 2238 C CA . ASP A 1 298 ? -15.320 23.634 34.975 1.00 51.47 298 ASP A CA 1
ATOM 2239 C C . ASP A 1 298 ? -14.345 24.296 35.967 1.00 51.47 298 ASP A C 1
ATOM 2241 O O . ASP A 1 298 ? -14.520 25.460 36.308 1.00 51.47 298 ASP A O 1
ATOM 2245 N N . ALA A 1 299 ? -13.297 23.588 36.404 1.00 50.75 299 ALA A N 1
ATOM 2246 C CA . ALA A 1 299 ? -12.263 24.120 37.300 1.00 50.75 299 ALA A CA 1
ATOM 2247 C C . ALA A 1 299 ? -11.142 24.898 36.576 1.00 50.75 299 ALA A C 1
ATOM 2249 O O . ALA A 1 299 ? -10.320 25.533 37.232 1.00 50.75 299 ALA A O 1
ATOM 2250 N N . ALA A 1 300 ? -11.082 24.816 35.242 1.00 47.56 300 ALA A N 1
ATOM 2251 C CA . ALA A 1 300 ? -10.083 25.479 34.398 1.00 47.56 300 ALA A CA 1
ATOM 2252 C C . ALA A 1 300 ? -10.603 26.763 33.711 1.00 47.56 300 ALA A C 1
ATOM 2254 O O . ALA A 1 300 ? -9.877 27.361 32.914 1.00 47.56 300 ALA A O 1
ATOM 2255 N N . ARG A 1 301 ? -11.851 27.165 33.992 1.00 43.00 301 ARG A N 1
ATOM 2256 C CA . ARG A 1 301 ? -12.455 28.451 33.604 1.00 43.00 301 ARG A CA 1
ATOM 2257 C C . ARG A 1 301 ? -12.439 29.421 34.777 1.00 43.00 301 ARG A C 1
ATOM 2259 O O . ARG A 1 301 ? -12.301 30.630 34.497 1.00 43.00 301 ARG A O 1
#

Radius of gyration: 26.04 Å; chains: 1; bounding box: 54×45×70 Å

Secondary structure (DSSP, 8-state):
---HHHHHT-TT--EEE-TT--SS---GGGS-TT--EEEEEGGGSPPP-SSS-TTGGGGG-TT--EEEEE--TTT-BSGGGGG-TT--EEEE--SB-GGGGGG-TT--EEEEES--BS-SGGGTT-TT--EEEEESTTB---TTGGG-TT--EEEEES------GGGTT-TT--EEEEESS-HHHHHHHHHH-TTSEEEEE-SS-----SSSS-S-BPPBTTB-SEEEEE--HHHHT-SSHHHHHHHHHHHHHHH-HHHHTT-EE---SS-EEEEES-HHHHHHHHHHHHHHHHHHHHTT-

Foldseek 3Di:
DDALVVQQVCQVAQEDACQPPPDAAHDLVSHHLNHQEYAHEQRNWDDQDPVHATCLSVLSNLNHQYYHYPPQPDAHECQSCLSRQNHAEYHYAHQYNVLSCCSNLNHAYYAYHNYQDAECLSNLSVCNHAYYHYEAARHAEPPNVLSNLNHAEYEAYHYPYQAPVSVLNRPNHAEYEYEAAHVVNLVVSCVSCVRHHYHYHYDDQHPDDDDADRQWDAADVVGQKIKGKADCCVLQVHDFQVVVVVVLLVLCCVPPPPLSVQKDWDDDRGTTMIIGNDRVSVRVSVVSSVVSSVVNVVVVD

Sequence (301 aa):
MPDSETLRSLPGLERLWAGWAPGGPFDVAALPEGVRALGVCRHNLPAASEAAPRFAELTRFAGLHHLALNHCWPGDSVAPLAGLPALVRLRADAPSGWSALRACPALEDVSAIGPRMANLRAMRTWTRLRTLTLTGGGVRPLAGMEAFAALERLRLVMLTVTDLAPLAELPALRRVVAFGEVSDAVAALRRARPDIDVTWHGDGAPPGERVGAEFLRPPLDGMPRWWIREDLTALFGVSTNAAAEARLRAALASEDRALLARLSFDTEADAVHVDGEREDDLRAVARAIGRLARAGADAAR